Protein AF-A0A353INP1-F1 (afdb_monomer_lite)

pLDDT: mean 87.5, std 12.42, range [33.06, 98.19]

Radius of gyration: 24.91 Å; chains: 1; bounding box: 64×54×62 Å

Foldseek 3Di:
DWKQFLVPLDIHPDDDDAPEEAELPDDPVNLLCSLPPDQGEYEYEDQAQPDPSSLVSLQCNQPPVVRDHAYEYEYHHDLLCSVSCVQSHHGIYDDPDPVCSVSNVVNSVPPPDDPAAGSNGNFHDDDQQDQVLLVVLLVVLVVDPDLLVNLVSCQVRFPGEAEEEDPLPLLSLLNLLSNLVNCSCPPRRDHQAEYQPLVPDDVVSVVSQVVSCVVSVDHYHYQFFDPVLVVVLCVVQNPPSLVVDVVNVVSSCCRRPVVSVLVSLVRHQEYEYQAELQPDVVLVPPTQWGRPPVNSHIYGHSCHHPDPVRSVVSCVVSVGD

Sequence (321 aa):
MVLVDLTTGALIAEPDAAATVLEPSADHDMLESAAGGNAGPIAIMFPSFADGRGFSLARILRDRLGFTGEIRAVGSLIPDQSQFLLRSGFDTAEIADPRAAESWNASLAHIRRSYQPSARNPVPLRWNASAKAAAELDRALAATDDLVERIKLIADCIDGRIAFSTSLGLEDQVILRAIAKSGVTKAGAEVDVFTLDTGRLFPEVLETVELSELRYRTRIRLVVPDAREVEELVTRDGVYGFRQSVDNRKSCCEVRKVRPLNRALQGAQGWITGLRRDQSQARADVPMAEWDEARGLIKVSPLADWSDEQVNSYIEANSVV

Secondary structure (DSSP, 8-state):
-EEEETTT--EESSPPPPSEEE-TT--HHHHHHHHHS-SS-EEEEESSTT--HHHHHHHIIIIIS---S-EEEEES--GGGHHHHHHHT--EEEES-GGGHHHHHHHHHH----SS-BTTBSS--SSS-SHHHHHHHHHHHHT---HHHHHHHHHHHS-S-EEEE---SHHHHHHHHHHHHH-GGGTT--EEEEEE--S---HHHHHHHHHHHHHH----EEEPPPHHHHHHHHHHH-TTGGGT-HHHHHHHHIIIIIHHHHHHHTT-SEEE----GGG-GGGTT--SEEEETTTTEEEE-TTTT--HHHHHHHHHHHT--

Structure (mmCIF, N/CA/C/O backbone):
data_AF-A0A353INP1-F1
#
_entry.id   AF-A0A353INP1-F1
#
loop_
_atom_site.group_PDB
_atom_site.id
_atom_site.type_symbol
_atom_site.label_atom_id
_atom_site.label_alt_id
_atom_site.label_comp_id
_atom_site.label_asym_id
_atom_site.label_entity_id
_atom_site.label_seq_id
_atom_site.pdbx_PDB_ins_code
_atom_site.Cartn_x
_atom_site.Cartn_y
_atom_site.Cartn_z
_atom_site.occupancy
_atom_site.B_iso_or_equiv
_atom_site.auth_seq_id
_atom_site.auth_comp_id
_atom_site.auth_asym_id
_atom_site.auth_atom_id
_atom_site.pdbx_PDB_model_num
ATOM 1 N N . MET A 1 1 ? -39.515 -10.726 19.312 1.00 69.56 1 MET A N 1
ATOM 2 C CA . MET A 1 1 ? -38.068 -10.995 19.204 1.00 69.56 1 MET A CA 1
ATOM 3 C C . MET A 1 1 ? -37.555 -10.118 18.090 1.00 69.56 1 MET A C 1
ATOM 5 O O . MET A 1 1 ? -38.238 -10.001 17.081 1.00 69.56 1 MET A O 1
ATOM 9 N N . VAL A 1 2 ? -36.445 -9.435 18.321 1.00 86.44 2 VAL A N 1
ATOM 10 C CA . VAL A 1 2 ? -35.811 -8.544 17.341 1.00 86.44 2 VAL A CA 1
ATOM 11 C C . VAL A 1 2 ? -34.365 -8.983 17.192 1.00 86.44 2 VAL A C 1
ATOM 13 O O . VAL A 1 2 ? -33.821 -9.600 18.111 1.00 86.44 2 VAL A O 1
ATOM 16 N N . LEU A 1 3 ? -33.742 -8.684 16.056 1.00 90.56 3 LEU A N 1
ATOM 17 C CA . LEU A 1 3 ? -32.306 -8.906 15.925 1.00 90.56 3 LEU A CA 1
ATOM 18 C C . LEU A 1 3 ? -31.546 -7.624 16.205 1.00 90.56 3 LEU A C 1
ATOM 20 O O . LEU A 1 3 ? -32.018 -6.533 15.895 1.00 90.56 3 LEU A O 1
ATOM 24 N N . VAL A 1 4 ? -30.344 -7.781 16.736 1.00 90.25 4 VAL A N 1
ATOM 25 C CA . VAL A 1 4 ? -29.308 -6.756 16.716 1.00 90.25 4 VAL A CA 1
ATOM 26 C C . VAL A 1 4 ? -28.321 -7.123 15.617 1.00 90.25 4 VAL A C 1
ATOM 28 O O . VAL A 1 4 ? -27.787 -8.234 15.617 1.00 90.25 4 VAL A O 1
ATOM 31 N N . ASP A 1 5 ? -28.066 -6.200 14.694 1.00 87.81 5 ASP A N 1
ATOM 32 C CA . ASP A 1 5 ? -26.935 -6.295 13.773 1.00 87.81 5 ASP A CA 1
ATOM 33 C C . ASP A 1 5 ? -25.641 -6.074 14.565 1.00 87.81 5 ASP A C 1
ATOM 35 O O . ASP A 1 5 ? -25.432 -5.021 15.167 1.00 87.81 5 ASP A O 1
ATOM 39 N N . LEU A 1 6 ? -24.760 -7.072 14.585 1.00 85.69 6 LEU A N 1
ATOM 40 C CA . LEU A 1 6 ? -23.547 -7.048 15.403 1.00 85.69 6 LEU A CA 1
ATOM 41 C C . LEU A 1 6 ? -22.469 -6.098 14.857 1.00 85.69 6 LEU A C 1
ATOM 43 O O . LEU A 1 6 ? -21.511 -5.789 15.563 1.00 85.69 6 LEU A O 1
ATOM 47 N N . THR A 1 7 ? -22.601 -5.638 13.612 1.00 78.88 7 THR A N 1
ATOM 48 C CA . THR A 1 7 ? -21.697 -4.669 12.976 1.00 78.88 7 THR A CA 1
ATOM 49 C C . THR A 1 7 ? -22.095 -3.237 13.311 1.00 78.88 7 THR A C 1
ATOM 51 O O . THR A 1 7 ? -21.237 -2.406 13.600 1.00 78.88 7 THR A O 1
ATOM 54 N N . THR A 1 8 ? -23.392 -2.940 13.227 1.00 76.50 8 THR A N 1
ATOM 55 C CA . THR A 1 8 ? -23.927 -1.574 13.318 1.00 76.50 8 THR A CA 1
ATOM 56 C C . THR A 1 8 ? -24.583 -1.271 14.661 1.00 76.50 8 THR A C 1
ATOM 58 O O . THR A 1 8 ? -24.737 -0.102 15.010 1.00 76.50 8 THR A O 1
ATOM 61 N N . GLY A 1 9 ? -24.974 -2.299 15.418 1.00 79.50 9 GLY A N 1
ATOM 62 C CA . GLY A 1 9 ? -25.786 -2.162 16.626 1.00 79.50 9 GLY A CA 1
ATOM 63 C C . GLY A 1 9 ? -27.255 -1.811 16.352 1.00 79.50 9 GLY A C 1
ATOM 64 O O . GLY A 1 9 ? -28.010 -1.478 17.269 1.00 79.50 9 GLY A O 1
ATOM 65 N N . ALA A 1 10 ? -27.680 -1.827 15.086 1.00 83.00 10 ALA A N 1
ATOM 66 C CA . ALA A 1 10 ? -29.046 -1.490 14.713 1.00 83.00 10 ALA A CA 1
ATOM 67 C C . ALA A 1 10 ? -30.015 -2.633 15.042 1.00 83.00 10 ALA A C 1
ATOM 69 O O . ALA A 1 10 ? -29.677 -3.812 14.932 1.00 83.00 10 ALA A O 1
ATOM 70 N N . LEU A 1 11 ? -31.244 -2.268 15.407 1.00 88.62 11 LEU A N 1
ATOM 71 C CA . LEU A 1 11 ? -32.336 -3.220 15.558 1.00 88.62 11 LEU A CA 1
ATOM 72 C C . LEU A 1 11 ? -32.959 -3.552 14.202 1.00 88.62 11 LEU A C 1
ATOM 74 O O . LEU A 1 11 ? -33.315 -2.654 13.440 1.00 88.62 11 LEU A O 1
ATOM 78 N N . ILE A 1 12 ? -33.169 -4.840 13.953 1.00 86.12 12 ILE A N 1
ATOM 79 C CA . ILE A 1 12 ? -33.917 -5.357 12.808 1.00 86.12 12 ILE A CA 1
ATOM 80 C C . ILE A 1 12 ? -35.267 -5.844 13.336 1.00 86.12 12 ILE A C 1
ATOM 82 O O . ILE A 1 12 ? -35.345 -6.836 14.068 1.00 86.12 12 ILE A O 1
ATOM 86 N N . ALA A 1 13 ? -36.323 -5.095 13.011 1.00 71.88 13 ALA A N 1
ATOM 87 C CA . ALA A 1 13 ? -37.668 -5.317 13.541 1.00 71.88 13 ALA A CA 1
ATOM 88 C C . ALA A 1 13 ? -38.408 -6.487 12.866 1.00 71.88 13 ALA A C 1
ATOM 90 O O . ALA A 1 13 ? -39.200 -7.156 13.525 1.00 71.88 13 ALA A O 1
ATOM 91 N N . GLU A 1 14 ? -38.121 -6.754 11.587 1.00 75.75 14 GLU A N 1
ATOM 92 C CA . GLU A 1 14 ? -38.752 -7.812 10.782 1.00 75.75 14 GLU A CA 1
ATOM 93 C C . GLU A 1 14 ? -37.677 -8.658 10.081 1.00 75.75 14 GLU A C 1
ATOM 95 O O . GLU A 1 14 ? -37.370 -8.432 8.912 1.00 75.75 14 GLU A O 1
ATOM 100 N N . PRO A 1 15 ? -37.020 -9.580 10.803 1.00 78.25 15 PRO A N 1
ATOM 101 C CA . PRO A 1 15 ? -35.969 -10.402 10.221 1.00 78.25 15 PRO A CA 1
ATOM 102 C C . PRO A 1 15 ? -36.522 -11.557 9.380 1.00 78.25 15 PRO A C 1
ATOM 104 O O . PRO A 1 15 ? -37.511 -12.190 9.756 1.00 78.25 15 PRO A O 1
ATOM 107 N N . ASP A 1 16 ? -35.810 -11.907 8.307 1.00 80.06 16 ASP A N 1
ATOM 108 C CA . ASP A 1 16 ? -36.082 -13.126 7.542 1.00 80.06 16 ASP A CA 1
ATOM 109 C C . ASP A 1 16 ? -35.983 -14.369 8.436 1.00 80.06 16 ASP A C 1
ATOM 111 O O . ASP A 1 16 ? -35.158 -14.437 9.358 1.00 80.06 16 ASP A O 1
ATOM 115 N N . ALA A 1 17 ? -36.806 -15.380 8.158 1.00 82.75 17 ALA A N 1
ATOM 116 C CA . ALA A 1 17 ? -36.716 -16.664 8.841 1.00 82.75 17 ALA A CA 1
ATOM 117 C C . ALA A 1 17 ? -35.373 -17.344 8.530 1.00 82.75 17 ALA A C 1
ATOM 119 O O . ALA A 1 17 ? -34.890 -17.304 7.398 1.00 82.75 17 ALA A O 1
ATOM 120 N N . ALA A 1 18 ? -34.776 -17.992 9.534 1.00 82.69 18 ALA A N 1
ATOM 121 C CA . ALA A 1 18 ? -33.573 -18.782 9.310 1.00 82.69 18 ALA A CA 1
ATOM 122 C C . ALA A 1 18 ? -33.897 -19.970 8.394 1.00 82.69 18 ALA A C 1
ATOM 124 O O . ALA A 1 18 ? -34.850 -20.709 8.644 1.00 82.69 18 ALA A O 1
ATOM 125 N N . ALA A 1 19 ? -33.097 -20.150 7.344 1.00 83.62 19 ALA A N 1
ATOM 126 C CA . ALA A 1 19 ? -33.237 -21.275 6.426 1.00 83.62 19 ALA A CA 1
ATOM 127 C C . ALA A 1 19 ? -32.793 -22.591 7.076 1.00 83.62 19 ALA A C 1
ATOM 129 O O . ALA A 1 19 ? -33.375 -23.640 6.807 1.00 83.62 19 ALA A O 1
ATOM 130 N N . THR A 1 20 ? -31.804 -22.516 7.970 1.00 89.44 20 THR A N 1
ATOM 131 C CA . THR A 1 20 ? -31.256 -23.667 8.692 1.00 89.44 20 THR A CA 1
ATOM 132 C C . THR A 1 20 ? -31.020 -23.295 10.150 1.00 89.44 20 THR A C 1
ATOM 134 O O . THR A 1 20 ? -30.541 -22.198 10.435 1.00 89.44 20 THR A O 1
ATOM 137 N N . VAL A 1 21 ? -31.319 -24.212 11.072 1.00 92.94 21 VAL A N 1
ATOM 138 C CA . VAL A 1 21 ? -30.997 -24.079 12.501 1.00 92.94 21 VAL A CA 1
ATOM 139 C C . VAL A 1 21 ? -30.006 -25.175 12.882 1.00 92.94 21 VAL A C 1
ATOM 141 O O . VAL A 1 21 ? -30.270 -26.354 12.659 1.00 92.94 21 VAL A O 1
ATOM 144 N N . LEU A 1 22 ? -28.864 -24.784 13.442 1.00 93.94 22 LEU A N 1
ATOM 145 C CA . LEU A 1 22 ? -27.805 -25.674 13.897 1.00 93.94 22 LEU A CA 1
ATOM 146 C C . LEU A 1 22 ? -27.783 -25.743 15.422 1.00 93.94 22 LEU A C 1
ATOM 148 O O . LEU A 1 22 ? -27.641 -24.729 16.110 1.00 93.94 22 LEU A O 1
ATOM 152 N N . GLU A 1 23 ? -27.868 -26.965 15.936 1.00 93.94 23 GLU A N 1
ATOM 153 C CA . GLU A 1 23 ? -27.682 -27.256 17.354 1.00 93.94 23 GLU A CA 1
ATOM 154 C C . GLU A 1 23 ? -26.188 -27.259 17.730 1.00 93.94 23 GLU A C 1
ATOM 156 O O . GLU A 1 23 ? -25.338 -27.556 16.887 1.00 93.94 23 GLU A O 1
ATOM 161 N N . PRO A 1 24 ? -25.820 -27.017 19.002 1.00 89.94 24 PRO A N 1
ATOM 162 C CA . PRO A 1 24 ? -24.422 -27.022 19.454 1.00 89.94 24 PRO A CA 1
ATOM 163 C C . PRO A 1 24 ? -23.668 -28.335 19.220 1.00 89.94 24 PRO A C 1
ATOM 165 O O . PRO A 1 24 ? -22.441 -28.366 19.299 1.00 89.94 24 PRO A O 1
ATOM 168 N N . SER A 1 25 ? -24.398 -29.434 19.024 1.00 91.31 25 SER A N 1
ATOM 169 C CA . SER A 1 25 ? -23.861 -30.762 18.731 1.00 91.31 25 SER A CA 1
ATOM 170 C C . SER A 1 25 ? -23.795 -31.079 17.235 1.00 91.31 25 SER A C 1
ATOM 172 O O . SER A 1 25 ? -23.540 -32.232 16.902 1.00 91.31 25 SER A O 1
ATOM 174 N N . ALA A 1 26 ? -24.058 -30.107 16.353 1.00 92.00 26 ALA A N 1
ATOM 175 C CA . ALA A 1 26 ? -23.961 -30.296 14.910 1.00 92.00 26 ALA A CA 1
ATOM 176 C C . ALA A 1 26 ? -22.558 -30.782 14.519 1.00 92.00 26 ALA A C 1
ATOM 178 O O . ALA A 1 26 ? -21.544 -30.236 14.967 1.00 92.00 26 ALA A O 1
ATOM 179 N N . ASP A 1 27 ? -22.516 -31.826 13.696 1.00 91.31 27 ASP A N 1
ATOM 180 C CA . ASP A 1 27 ? -21.281 -32.403 13.184 1.00 91.31 27 ASP A CA 1
ATOM 181 C C . ASP A 1 27 ? -20.837 -31.729 11.875 1.00 91.31 27 ASP A C 1
ATOM 183 O O . ASP A 1 27 ? -21.399 -30.727 11.425 1.00 91.31 27 ASP A O 1
ATOM 187 N N . HIS A 1 28 ? -19.762 -32.251 11.288 1.00 88.56 28 HIS A N 1
ATOM 188 C CA . HIS A 1 28 ? -19.176 -31.682 10.082 1.00 88.56 28 HIS A CA 1
ATOM 189 C C . HIS A 1 28 ? -20.114 -31.761 8.872 1.00 88.56 28 HIS A C 1
ATOM 191 O O . HIS A 1 28 ? -20.246 -30.769 8.157 1.00 88.56 28 HIS A O 1
ATOM 197 N N . ASP A 1 29 ? -20.801 -32.887 8.691 1.00 89.88 29 ASP A N 1
ATOM 198 C CA . ASP A 1 29 ? -21.688 -33.126 7.551 1.00 89.88 29 ASP A CA 1
ATOM 199 C C . ASP A 1 29 ? -22.901 -32.187 7.608 1.00 89.88 29 ASP A C 1
ATOM 201 O O . ASP A 1 29 ? -23.307 -31.605 6.598 1.00 89.88 29 ASP A O 1
ATOM 205 N N . MET A 1 30 ? -23.443 -31.959 8.811 1.00 90.12 30 MET A N 1
ATOM 206 C CA . MET A 1 30 ? -24.498 -30.969 9.033 1.00 90.12 30 MET A CA 1
ATOM 207 C C . MET A 1 30 ? -24.044 -29.548 8.676 1.00 90.12 30 MET A C 1
ATOM 209 O O . MET A 1 30 ? -24.816 -28.790 8.085 1.00 90.12 30 MET A O 1
ATOM 213 N N . LEU A 1 31 ? -22.800 -29.178 9.002 1.00 89.62 31 LEU A N 1
ATOM 214 C CA . LEU A 1 31 ? -22.240 -27.864 8.666 1.00 89.62 31 LEU A CA 1
ATOM 215 C C . LEU A 1 31 ? -22.037 -27.693 7.155 1.00 89.62 31 LEU A C 1
ATOM 217 O O . LEU A 1 31 ? -22.374 -26.637 6.619 1.00 89.62 31 LEU A O 1
ATOM 221 N N . GLU A 1 32 ? -21.519 -28.710 6.463 1.00 89.50 32 GLU A N 1
ATOM 222 C CA . GLU A 1 32 ? -21.356 -28.686 5.004 1.00 89.50 32 GLU A CA 1
ATOM 223 C C . GLU A 1 32 ? -22.704 -28.592 4.288 1.00 89.50 32 GLU A C 1
ATOM 225 O O . GLU A 1 32 ? -22.881 -27.754 3.399 1.00 89.50 32 GLU A O 1
ATOM 230 N N . SER A 1 33 ? -23.686 -29.385 4.726 1.00 89.50 33 SER A N 1
ATOM 231 C CA . SER A 1 33 ? -25.043 -29.331 4.184 1.00 89.50 33 SER A CA 1
ATOM 232 C C . SER A 1 33 ? -25.691 -27.965 4.411 1.00 89.50 33 SER A C 1
ATOM 234 O O . SER A 1 33 ? -26.367 -27.456 3.517 1.00 89.50 33 SER A O 1
ATOM 236 N N . ALA A 1 34 ? -25.494 -27.361 5.587 1.00 86.88 34 ALA A N 1
ATOM 237 C CA . ALA A 1 34 ? -26.014 -26.032 5.887 1.00 86.88 34 ALA A CA 1
ATOM 238 C C . ALA A 1 34 ? -25.356 -24.953 5.014 1.00 86.88 34 ALA A C 1
ATOM 240 O O . ALA A 1 34 ? -26.050 -24.078 4.502 1.00 86.88 34 ALA A O 1
ATOM 241 N N . ALA A 1 35 ? -24.039 -25.035 4.797 1.00 85.75 35 ALA A N 1
ATOM 242 C CA . ALA A 1 35 ? -23.298 -24.085 3.969 1.00 85.75 35 ALA A CA 1
ATOM 243 C C . ALA A 1 35 ? -23.614 -24.211 2.464 1.00 85.75 35 ALA A C 1
ATOM 245 O O . ALA A 1 35 ? -23.595 -23.207 1.753 1.00 85.75 35 ALA A O 1
ATOM 246 N N . GLY A 1 36 ? -23.915 -25.421 1.974 1.00 79.31 36 GLY A N 1
ATOM 247 C CA . GLY A 1 36 ? -24.226 -25.692 0.563 1.00 79.31 36 GLY A CA 1
ATOM 248 C C . GLY A 1 36 ? -25.694 -25.488 0.152 1.00 79.31 36 GLY A C 1
ATOM 249 O O . GLY A 1 36 ? -26.006 -25.549 -1.035 1.00 79.31 36 GLY A O 1
ATOM 250 N N . GLY A 1 37 ? -26.602 -25.259 1.107 1.00 63.62 37 GLY A N 1
ATOM 251 C CA . GLY A 1 37 ? -28.054 -25.441 0.952 1.00 63.62 37 GLY A CA 1
ATOM 252 C C . GLY A 1 37 ? -28.924 -24.255 0.492 1.00 63.62 37 GLY A C 1
ATOM 253 O O . GLY A 1 37 ? -30.130 -24.350 0.678 1.00 63.62 37 GLY A O 1
ATOM 254 N N . ASN A 1 38 ? -28.386 -23.201 -0.143 1.00 58.88 38 ASN A N 1
ATOM 255 C CA . ASN A 1 38 ? -29.026 -21.906 -0.517 1.00 58.88 38 ASN A CA 1
ATOM 256 C C . ASN A 1 38 ? -28.920 -20.746 0.498 1.00 58.88 38 ASN A C 1
ATOM 258 O O . ASN A 1 38 ? -28.783 -20.922 1.702 1.00 58.88 38 ASN A O 1
ATOM 262 N N . ALA A 1 39 ? -29.013 -19.535 -0.071 1.00 62.56 39 ALA A N 1
ATOM 263 C CA . ALA A 1 39 ? -28.636 -18.202 0.419 1.00 62.56 39 ALA A CA 1
ATOM 264 C C . ALA A 1 39 ? -29.422 -17.610 1.615 1.00 62.56 39 ALA A C 1
ATOM 266 O O . ALA A 1 39 ? -29.504 -16.388 1.734 1.00 62.56 39 ALA A O 1
ATOM 267 N N . GLY A 1 40 ? -30.027 -18.435 2.472 1.00 78.94 40 GLY A N 1
ATOM 268 C CA . GLY A 1 40 ? -30.767 -17.959 3.647 1.00 78.94 40 GLY A CA 1
ATOM 269 C C . GLY A 1 40 ? -29.920 -17.903 4.929 1.00 78.94 40 GLY A C 1
ATOM 270 O O . GLY A 1 40 ? -28.829 -18.476 4.969 1.00 78.94 40 GLY A O 1
ATOM 271 N N . PRO A 1 41 ? -30.407 -17.246 5.999 1.00 89.62 41 PRO A N 1
ATOM 272 C CA . PRO A 1 41 ? -29.679 -17.158 7.262 1.00 89.62 41 PRO A CA 1
ATOM 273 C C . PRO A 1 41 ? -29.529 -18.523 7.944 1.00 89.62 41 PRO A C 1
ATOM 275 O O . PRO A 1 41 ? -30.501 -19.275 8.053 1.00 89.62 41 PRO A O 1
ATOM 278 N N . ILE A 1 42 ? -28.338 -18.824 8.461 1.00 94.31 42 ILE A N 1
ATOM 279 C CA . ILE A 1 42 ? -28.083 -19.982 9.326 1.00 94.31 42 ILE A CA 1
ATOM 280 C C . ILE A 1 42 ? -28.172 -19.520 10.780 1.00 94.31 42 ILE A C 1
ATOM 282 O O . ILE A 1 42 ? -27.341 -18.737 11.236 1.00 94.31 42 ILE A O 1
ATOM 286 N N . ALA A 1 43 ? -29.148 -20.017 11.531 1.00 95.06 43 ALA A N 1
ATOM 287 C CA . ALA A 1 43 ? -29.223 -19.797 12.969 1.00 95.06 43 ALA A CA 1
ATOM 288 C C . ALA A 1 43 ? -28.391 -20.844 13.720 1.00 95.06 43 ALA A C 1
ATOM 290 O O . ALA A 1 43 ? -28.508 -22.035 13.451 1.00 95.06 43 ALA A O 1
ATOM 291 N N . ILE A 1 44 ? -27.578 -20.420 14.685 1.00 96.56 44 ILE A N 1
ATOM 292 C CA . ILE A 1 44 ? -26.844 -21.311 15.592 1.00 96.56 44 ILE A CA 1
ATOM 293 C C . ILE A 1 44 ? -27.386 -21.113 17.002 1.00 96.56 44 ILE A C 1
ATOM 295 O O . ILE A 1 44 ? -27.389 -19.995 17.527 1.00 96.56 44 ILE A O 1
ATOM 299 N N . MET A 1 45 ? -27.845 -22.209 17.598 1.00 95.75 45 MET A N 1
ATOM 300 C CA . MET A 1 45 ? -28.487 -22.218 18.905 1.00 95.75 45 MET A CA 1
ATOM 301 C C . MET A 1 45 ? -27.466 -22.152 20.045 1.00 95.75 45 MET A C 1
ATOM 303 O O . MET A 1 45 ? -26.480 -22.888 20.062 1.00 95.75 45 MET A O 1
ATOM 307 N N . PHE A 1 46 ? -27.746 -21.310 21.039 1.00 95.44 46 PHE A N 1
ATOM 308 C CA . PHE A 1 46 ? -27.053 -21.234 22.323 1.00 95.44 46 PHE A CA 1
ATOM 309 C C . PHE A 1 46 ? -28.024 -21.639 23.443 1.00 95.44 46 PHE A C 1
ATOM 311 O O . PHE A 1 46 ? -28.821 -20.813 23.891 1.00 95.44 46 PHE A O 1
ATOM 318 N N . PRO A 1 47 ? -27.982 -22.890 23.943 1.00 92.12 47 PRO A N 1
ATOM 319 C CA . PRO A 1 47 ? -28.897 -23.340 24.997 1.00 92.12 47 PRO A CA 1
ATOM 320 C C . PRO A 1 47 ? -28.729 -22.557 26.304 1.00 92.12 47 PRO A C 1
ATOM 322 O O . PRO A 1 47 ? -29.691 -22.313 27.031 1.00 92.12 47 PRO A O 1
ATOM 325 N N . SER A 1 48 ? -27.494 -22.150 26.601 1.00 92.12 48 SER A N 1
ATOM 326 C CA . SER A 1 48 ? -27.101 -21.401 27.794 1.00 92.12 48 SER A CA 1
ATOM 327 C C . SER A 1 48 ? -25.983 -20.424 27.446 1.00 92.12 48 SER A C 1
ATOM 329 O O . SER A 1 48 ? -25.152 -20.722 26.588 1.00 92.12 48 SER A O 1
ATOM 331 N N . PHE A 1 49 ? -25.898 -19.304 28.168 1.00 86.25 49 PHE A N 1
ATOM 332 C CA . PHE A 1 49 ? -24.822 -18.322 28.003 1.00 86.25 49 PHE A CA 1
ATOM 333 C C . PHE A 1 49 ? -23.425 -18.913 28.282 1.00 86.25 49 PHE A C 1
ATOM 335 O O . PHE A 1 49 ? -22.420 -18.369 27.837 1.00 86.25 49 PHE A O 1
ATOM 342 N N . ALA A 1 50 ? -23.344 -20.028 29.016 1.00 88.44 50 ALA A N 1
ATOM 343 C CA . ALA A 1 50 ? -22.087 -20.717 29.304 1.00 88.44 50 ALA A CA 1
ATOM 344 C C . ALA A 1 50 ? -21.637 -21.677 28.182 1.00 88.44 50 ALA A C 1
ATOM 346 O O . ALA A 1 50 ? -20.541 -22.233 28.259 1.00 88.44 50 ALA A O 1
ATOM 347 N N . ASP A 1 51 ? -22.463 -21.905 27.155 1.00 89.31 51 ASP A N 1
ATOM 348 C CA . ASP A 1 51 ? -22.137 -22.813 26.056 1.00 89.31 51 ASP A CA 1
ATOM 349 C C . ASP A 1 51 ? -21.346 -22.096 24.956 1.00 89.31 51 ASP A C 1
ATOM 351 O O . ASP A 1 51 ? -21.851 -21.212 24.267 1.00 89.31 51 ASP A O 1
ATOM 355 N N . GLY A 1 52 ? -20.085 -22.489 24.781 1.00 88.44 52 GLY A N 1
ATOM 356 C CA . GLY A 1 52 ? -19.194 -21.898 23.785 1.00 88.44 52 GLY A CA 1
ATOM 357 C C . GLY A 1 52 ? -19.208 -22.574 22.410 1.00 88.44 52 GLY A C 1
ATOM 358 O O . GLY A 1 52 ? -18.553 -22.080 21.492 1.00 88.44 52 GLY A O 1
ATOM 359 N N . ARG A 1 53 ? -19.904 -23.704 22.230 1.00 93.88 53 ARG A N 1
ATOM 360 C CA . ARG A 1 53 ? -19.778 -24.519 21.003 1.00 93.88 53 ARG A CA 1
ATOM 361 C C . ARG A 1 53 ? -20.254 -23.789 19.751 1.00 93.88 53 ARG A C 1
ATOM 363 O O . ARG A 1 53 ? -19.632 -23.924 18.699 1.00 93.88 53 ARG A O 1
ATOM 370 N N . GLY A 1 54 ? -21.281 -22.947 19.878 1.00 94.75 54 GLY A N 1
ATOM 371 C CA . GLY A 1 54 ? -21.796 -22.144 18.768 1.00 94.75 54 GLY A CA 1
ATOM 372 C C . GLY A 1 54 ? -20.736 -21.238 18.126 1.00 94.75 54 GLY A C 1
ATOM 373 O O . GLY A 1 54 ? -20.718 -21.082 16.906 1.00 94.75 54 GLY A O 1
ATOM 374 N N . PHE A 1 55 ? -19.780 -20.721 18.909 1.00 93.56 55 PHE A N 1
ATOM 375 C CA . PHE A 1 55 ? -18.657 -19.939 18.377 1.00 93.56 55 PHE A CA 1
ATOM 376 C C . PHE A 1 55 ? -17.758 -20.774 17.459 1.00 93.56 55 PHE A C 1
ATOM 378 O O . PHE A 1 55 ? -17.341 -20.301 16.402 1.00 93.56 55 PHE A O 1
ATOM 385 N N . SER A 1 56 ? -17.473 -22.024 17.832 1.00 92.94 56 SER A N 1
ATOM 386 C CA . SER A 1 56 ? -16.670 -22.937 17.014 1.00 92.94 56 SER A CA 1
ATOM 387 C C . SER A 1 56 ? -17.367 -23.291 15.701 1.00 92.94 56 SER A C 1
ATOM 389 O O . SER A 1 56 ? -16.711 -23.292 14.660 1.00 92.94 56 SER A O 1
ATOM 391 N N . LEU A 1 57 ? -18.683 -23.529 15.730 1.00 94.75 57 LEU A N 1
ATOM 392 C CA . LEU A 1 57 ? -19.476 -23.808 14.527 1.00 94.75 57 LEU A CA 1
ATOM 393 C C . LEU A 1 57 ? -19.435 -22.627 13.545 1.00 94.75 57 LEU A C 1
ATOM 395 O O . LEU A 1 57 ? -19.139 -22.820 12.366 1.00 94.75 57 LEU A O 1
ATOM 399 N N . ALA A 1 58 ? -19.626 -21.398 14.039 1.00 93.50 58 ALA A N 1
ATOM 400 C CA . ALA A 1 58 ? -19.531 -20.190 13.217 1.00 93.50 58 ALA A CA 1
ATOM 401 C C . ALA A 1 58 ? -18.145 -20.026 12.574 1.00 93.50 58 ALA A C 1
ATOM 403 O O . ALA A 1 58 ? -18.045 -19.717 11.385 1.00 93.50 58 ALA A O 1
ATOM 404 N N . ARG A 1 59 ? -17.068 -20.309 13.321 1.00 89.06 59 ARG A N 1
ATOM 405 C CA . ARG A 1 59 ? -15.707 -20.274 12.768 1.00 89.06 59 ARG A CA 1
ATOM 406 C C . ARG A 1 59 ? -15.490 -21.321 11.688 1.00 89.06 59 ARG A C 1
ATOM 408 O O . ARG A 1 59 ? -14.853 -21.015 10.691 1.00 89.06 59 ARG A O 1
ATOM 415 N N . ILE A 1 60 ? -16.010 -22.535 11.849 1.00 90.12 60 ILE A N 1
ATOM 416 C CA . ILE A 1 60 ? -15.892 -23.571 10.813 1.00 90.12 60 ILE A CA 1
ATOM 417 C C . ILE A 1 60 ? -16.635 -23.139 9.544 1.00 90.12 60 ILE A C 1
ATOM 419 O O . ILE A 1 60 ? -16.057 -23.215 8.459 1.00 90.12 60 ILE A O 1
ATOM 423 N N . LEU A 1 61 ? -17.862 -22.620 9.683 1.00 90.62 61 LEU A N 1
ATOM 424 C CA . LEU A 1 61 ? -18.649 -22.106 8.558 1.00 90.62 61 LEU A CA 1
ATOM 425 C C . LEU A 1 61 ? -17.903 -21.004 7.796 1.00 90.62 61 LEU A C 1
ATOM 427 O O . LEU A 1 61 ? -17.810 -21.072 6.574 1.00 90.62 61 LEU A O 1
ATOM 431 N N . ARG A 1 62 ? -17.332 -20.019 8.499 1.00 87.94 62 ARG A N 1
ATOM 432 C CA . ARG A 1 62 ? -16.601 -18.909 7.868 1.00 87.94 62 ARG A CA 1
ATOM 433 C C . ARG A 1 62 ? -15.227 -19.313 7.339 1.00 87.94 62 ARG A C 1
ATOM 435 O O . ARG A 1 62 ? -14.928 -19.078 6.174 1.00 87.94 62 ARG A O 1
ATOM 442 N N . ASP A 1 63 ? -14.393 -19.901 8.191 1.00 83.38 63 ASP A N 1
ATOM 443 C CA . ASP A 1 63 ? -12.961 -20.062 7.924 1.00 83.38 63 ASP A CA 1
ATOM 444 C C . ASP A 1 63 ? -12.658 -21.291 7.062 1.00 83.38 63 ASP A C 1
ATOM 446 O O . ASP A 1 63 ? -11.713 -21.270 6.278 1.00 83.38 63 ASP A O 1
ATOM 450 N N . ARG A 1 64 ? -13.414 -22.384 7.236 1.00 84.56 64 ARG A N 1
ATOM 451 C CA . ARG A 1 64 ? -13.153 -23.652 6.534 1.00 84.56 64 ARG A CA 1
ATOM 452 C C . ARG A 1 64 ? -14.086 -23.867 5.355 1.00 84.56 64 ARG A C 1
ATOM 454 O O . ARG A 1 64 ? -13.627 -24.294 4.304 1.00 84.56 64 ARG A O 1
ATOM 461 N N . LEU A 1 65 ? -15.374 -23.586 5.544 1.00 85.62 65 LEU A N 1
ATOM 462 C CA . LEU A 1 65 ? -16.404 -23.835 4.534 1.00 85.62 65 LEU A CA 1
ATOM 463 C C . LEU A 1 65 ? -16.691 -22.611 3.653 1.00 85.62 65 LEU A C 1
ATOM 465 O O . LEU A 1 65 ? -17.402 -22.731 2.660 1.00 85.62 65 LEU A O 1
ATOM 469 N N . GLY A 1 66 ? -16.134 -21.441 3.985 1.00 84.06 66 GLY A N 1
ATOM 470 C CA . GLY A 1 66 ? -16.253 -20.232 3.169 1.00 84.06 66 GLY A CA 1
ATOM 471 C C . GLY A 1 66 ? -17.681 -19.693 3.052 1.00 84.06 66 GLY A C 1
ATOM 472 O O . GLY A 1 66 ? -17.987 -18.993 2.089 1.00 84.06 66 GLY A O 1
ATOM 473 N N . PHE A 1 67 ? -18.566 -20.013 4.001 1.00 87.56 67 PHE A N 1
ATOM 474 C CA . PHE A 1 67 ? -19.944 -19.537 3.989 1.00 87.56 67 PHE A CA 1
ATOM 475 C C . PHE A 1 67 ? -19.982 -18.011 4.123 1.00 87.56 67 PHE A C 1
ATOM 477 O O . PHE A 1 67 ? -19.425 -17.443 5.066 1.00 87.56 67 PHE A O 1
ATOM 484 N N . THR A 1 68 ? -20.655 -17.337 3.191 1.00 85.44 68 THR A N 1
ATOM 485 C CA . THR A 1 68 ? -20.736 -15.867 3.123 1.00 85.44 68 THR A CA 1
ATOM 486 C C . THR A 1 68 ? -22.090 -15.300 3.549 1.00 85.44 68 THR A C 1
ATOM 488 O O . THR A 1 68 ? -22.162 -14.103 3.808 1.00 85.44 68 THR A O 1
ATOM 491 N N . GLY A 1 69 ? -23.129 -16.132 3.691 1.00 87.88 69 GLY A N 1
ATOM 492 C CA . GLY A 1 69 ? -24.467 -15.707 4.122 1.00 87.88 69 GLY A CA 1
ATOM 493 C C . GLY A 1 69 ? -24.543 -15.258 5.587 1.00 87.88 69 GLY A C 1
ATOM 494 O O . GLY A 1 69 ? -23.540 -15.265 6.305 1.00 87.88 69 GLY A O 1
ATOM 495 N N . GLU A 1 70 ? -25.739 -14.861 6.030 1.00 91.44 70 GLU A N 1
ATOM 496 C CA . GLU A 1 70 ? -25.995 -14.458 7.420 1.00 91.44 70 GLU A CA 1
ATOM 497 C C . GLU A 1 70 ? -25.871 -15.667 8.363 1.00 91.44 70 GLU A C 1
ATOM 499 O O . GLU A 1 70 ? -26.488 -16.708 8.145 1.00 91.44 70 GLU A O 1
ATOM 504 N N . ILE A 1 71 ? -25.097 -15.521 9.435 1.00 94.44 71 ILE A N 1
ATOM 505 C CA . ILE A 1 71 ? -25.061 -16.412 10.589 1.00 94.44 71 ILE A CA 1
ATOM 506 C C . ILE A 1 71 ? -25.684 -15.666 11.769 1.00 94.44 71 ILE A C 1
ATOM 508 O O . ILE A 1 71 ? -25.160 -14.650 12.238 1.00 94.44 71 ILE A O 1
ATOM 512 N N . ARG A 1 72 ? -26.791 -16.200 12.274 1.00 94.94 72 ARG A N 1
ATOM 513 C CA . ARG A 1 72 ? -27.586 -15.629 13.358 1.00 94.94 72 ARG A CA 1
ATOM 514 C C . ARG A 1 72 ? -27.359 -16.390 14.654 1.00 94.94 72 ARG A C 1
ATOM 516 O O . ARG A 1 72 ? -27.484 -17.610 14.695 1.00 94.94 72 ARG A O 1
ATOM 523 N N . ALA A 1 73 ? -27.054 -15.684 15.732 1.00 96.06 73 ALA A N 1
ATOM 524 C CA . ALA A 1 73 ? -27.007 -16.274 17.063 1.00 96.06 73 ALA A CA 1
ATOM 525 C C . ALA A 1 73 ? -28.416 -16.274 17.663 1.00 96.06 73 ALA A C 1
ATOM 527 O O . ALA A 1 73 ? -29.048 -15.219 17.719 1.00 96.06 73 ALA A O 1
ATOM 528 N N . VAL A 1 74 ? -28.904 -17.428 18.121 1.00 94.69 74 VAL A N 1
ATOM 529 C CA . VAL A 1 74 ? -30.233 -17.553 18.748 1.00 94.69 74 VAL A CA 1
ATOM 530 C C . VAL A 1 74 ? -30.144 -18.263 20.098 1.00 94.69 74 VAL A C 1
ATOM 532 O O . VAL A 1 74 ? -29.230 -19.054 20.325 1.00 94.69 74 VAL A O 1
ATOM 535 N N . GLY A 1 75 ? -31.091 -17.991 20.997 1.00 92.12 75 GLY A N 1
ATOM 536 C CA . GLY A 1 75 ? -31.180 -18.633 22.312 1.00 92.12 75 GLY A CA 1
ATOM 537 C C . GLY A 1 75 ? -30.734 -17.748 23.480 1.00 92.12 75 GLY A C 1
ATOM 538 O O . GLY A 1 75 ? -30.988 -16.545 23.512 1.00 92.12 75 GLY A O 1
ATOM 539 N N . SER A 1 76 ? -30.103 -18.362 24.480 1.00 91.81 76 SER A N 1
ATOM 540 C CA . SER A 1 76 ? -29.757 -17.754 25.772 1.00 91.81 76 SER A CA 1
ATOM 541 C C . SER A 1 76 ? -28.492 -16.889 25.687 1.00 91.81 76 SER A C 1
ATOM 543 O O . SER A 1 76 ? -27.449 -17.245 26.237 1.00 91.81 76 SER A O 1
ATOM 545 N N . LEU A 1 77 ? -28.581 -15.758 24.987 1.00 92.81 77 LEU A N 1
ATOM 546 C CA . LEU A 1 77 ? -27.474 -14.825 24.761 1.00 92.81 77 LEU A CA 1
ATOM 547 C C . LEU A 1 77 ? -27.470 -13.662 25.758 1.00 92.81 77 LEU A C 1
ATOM 549 O O . LEU A 1 77 ? -28.522 -13.187 26.190 1.00 92.81 77 LEU A O 1
ATOM 553 N N . ILE A 1 78 ? -26.276 -13.149 26.063 1.00 91.88 78 ILE A N 1
ATOM 554 C CA . ILE A 1 78 ? -26.088 -11.944 26.886 1.00 91.88 78 ILE A CA 1
ATOM 555 C C . ILE A 1 78 ? -25.267 -10.873 26.145 1.00 91.88 78 ILE A C 1
ATOM 557 O O . ILE A 1 78 ? -24.423 -11.227 25.318 1.00 91.88 78 ILE A O 1
ATOM 561 N N . PRO A 1 79 ? -25.449 -9.572 26.457 1.00 89.81 79 PRO A N 1
ATOM 562 C CA . PRO A 1 79 ? -24.729 -8.475 25.801 1.00 89.81 79 PRO A CA 1
ATOM 563 C C . PRO A 1 79 ? -23.204 -8.646 25.774 1.00 89.81 79 PRO A C 1
ATOM 565 O O . PRO A 1 79 ? -22.567 -8.349 24.765 1.00 89.81 79 PRO A O 1
ATOM 568 N N . ASP A 1 80 ? -22.613 -9.180 26.844 1.00 88.88 80 ASP A N 1
ATOM 569 C CA . ASP A 1 80 ? -21.166 -9.411 26.982 1.00 88.88 80 ASP A CA 1
ATOM 570 C C . ASP A 1 80 ? -20.598 -10.384 25.936 1.00 88.88 80 ASP A C 1
ATOM 572 O O . ASP A 1 80 ? -19.397 -10.386 25.662 1.00 88.88 80 ASP A O 1
ATOM 576 N N . GLN A 1 81 ? -21.453 -11.194 25.306 1.00 90.06 81 GLN A N 1
ATOM 577 C CA . GLN A 1 81 ? -21.060 -12.115 24.242 1.00 90.06 81 GLN A CA 1
ATOM 578 C C . GLN A 1 81 ? -21.002 -11.457 22.860 1.00 90.06 81 GLN A C 1
ATOM 580 O O . GLN A 1 81 ? -20.432 -12.042 21.939 1.00 90.06 81 GLN A O 1
ATOM 585 N N . SER A 1 82 ? -21.542 -10.246 22.703 1.00 89.06 82 SER A N 1
ATOM 586 C CA . SER A 1 82 ? -21.689 -9.548 21.417 1.00 89.06 82 SER A CA 1
ATOM 587 C C . SER A 1 82 ? -20.386 -9.467 20.612 1.00 89.06 82 SER A C 1
ATOM 589 O O . SER A 1 82 ? -20.354 -9.835 19.437 1.00 89.06 82 SER A O 1
ATOM 591 N N . GLN A 1 83 ? -19.281 -9.091 21.260 1.00 84.31 83 GLN A N 1
ATOM 592 C CA . GLN A 1 83 ? -17.961 -9.035 20.629 1.00 84.31 83 GLN A CA 1
ATOM 593 C C . GLN A 1 83 ? -17.429 -10.419 20.235 1.00 84.31 83 GLN A C 1
ATOM 595 O O . GLN A 1 83 ? -16.820 -10.577 19.177 1.00 84.31 83 GLN A O 1
ATOM 600 N N . PHE A 1 84 ? -17.672 -11.453 21.041 1.00 87.12 84 PHE A N 1
ATOM 601 C CA . PHE A 1 84 ? -17.250 -12.818 20.717 1.00 87.12 84 PHE A CA 1
ATOM 602 C C . PHE A 1 84 ? -18.054 -13.405 19.555 1.00 87.12 84 PHE A C 1
ATOM 604 O O . PHE A 1 84 ? -17.476 -14.084 18.702 1.00 87.12 84 PHE A O 1
ATOM 611 N N . LEU A 1 85 ? -19.353 -13.099 19.487 1.00 91.38 85 LEU A N 1
ATOM 612 C CA . LEU A 1 85 ? -20.235 -13.475 18.383 1.00 91.38 85 LEU A CA 1
ATOM 613 C C . LEU A 1 85 ? -19.740 -12.829 17.088 1.00 91.38 85 LEU A C 1
ATOM 615 O O . LEU A 1 85 ? -19.375 -13.528 16.140 1.00 91.38 85 LEU A O 1
ATOM 619 N N . LEU A 1 86 ? -19.602 -11.502 17.094 1.00 87.25 86 LEU A N 1
ATOM 620 C CA . LEU A 1 86 ? -19.081 -10.742 15.963 1.00 87.25 86 LEU A CA 1
ATOM 621 C C . LEU A 1 86 ? -17.745 -11.321 15.469 1.00 87.25 86 LEU A C 1
ATOM 623 O O . LEU A 1 86 ? -17.562 -11.613 14.288 1.00 87.25 86 LEU A O 1
ATOM 627 N N . ARG A 1 87 ? -16.801 -11.556 16.385 1.00 82.81 87 ARG A N 1
ATOM 628 C CA . ARG A 1 87 ? -15.463 -12.050 16.035 1.00 82.81 87 ARG A CA 1
ATOM 629 C C . ARG A 1 87 ? -15.466 -13.480 15.501 1.00 82.81 87 ARG A C 1
ATOM 631 O O . ARG A 1 87 ? -14.657 -13.791 14.623 1.00 82.81 87 ARG A O 1
ATOM 638 N N . SER A 1 88 ? -16.357 -14.329 15.999 1.00 88.56 88 SER A N 1
ATOM 639 C CA . SER A 1 88 ? -16.477 -15.726 15.567 1.00 88.56 88 SER A CA 1
ATOM 640 C C . SER A 1 88 ? -17.184 -15.886 14.221 1.00 88.56 88 SER A C 1
ATOM 642 O O . SER A 1 88 ? -17.117 -16.966 13.647 1.00 88.56 88 SER A O 1
ATOM 644 N N . GLY A 1 89 ? -17.796 -14.820 13.690 1.00 88.06 89 GLY A N 1
ATOM 645 C CA . GLY A 1 89 ? -18.366 -14.817 12.342 1.00 88.06 89 GLY A CA 1
ATOM 646 C C . GLY A 1 89 ? -19.870 -14.581 12.258 1.00 88.06 89 GLY A C 1
ATOM 647 O O . GLY A 1 89 ? -20.405 -14.681 11.155 1.00 88.06 89 GLY A O 1
ATOM 648 N N . PHE A 1 90 ? -20.530 -14.281 13.380 1.00 93.50 90 PHE A N 1
ATOM 649 C CA . PHE A 1 90 ? -21.957 -13.964 13.418 1.00 93.50 90 PHE A CA 1
ATOM 650 C C . PHE A 1 90 ? -22.242 -12.561 12.870 1.00 93.50 90 PHE A C 1
ATOM 652 O O . PHE A 1 90 ? -21.444 -11.637 13.050 1.00 93.50 90 PHE A O 1
ATOM 659 N N . ASP A 1 91 ? -23.401 -12.405 12.235 1.00 91.06 91 ASP A N 1
ATOM 660 C CA . ASP A 1 91 ? -23.884 -11.142 11.672 1.00 91.06 91 ASP A CA 1
ATOM 661 C C . ASP A 1 91 ? -24.951 -10.508 12.549 1.00 91.06 91 ASP A C 1
ATOM 663 O O . ASP A 1 91 ? -24.927 -9.300 12.781 1.00 91.06 91 ASP A O 1
ATOM 667 N N . THR A 1 92 ? -25.851 -11.332 13.072 1.00 93.69 92 THR A N 1
ATOM 668 C CA . THR A 1 92 ? -26.989 -10.892 13.869 1.00 93.69 92 THR A CA 1
ATOM 669 C C . THR A 1 92 ? -27.113 -11.736 15.132 1.00 93.69 92 THR A C 1
ATOM 671 O O . THR A 1 92 ? -26.703 -12.899 15.180 1.00 93.69 92 THR A O 1
ATOM 674 N N . ALA A 1 93 ? -27.678 -11.146 16.179 1.00 94.06 93 ALA A N 1
ATOM 675 C CA . ALA A 1 93 ? -28.048 -11.856 17.396 1.00 94.06 93 ALA A CA 1
ATOM 676 C C . ALA A 1 93 ? -29.513 -11.595 17.726 1.00 94.06 93 ALA A C 1
ATOM 678 O O . ALA A 1 93 ? -29.968 -10.451 17.705 1.00 94.06 93 ALA A O 1
ATOM 679 N N . GLU A 1 94 ? -30.246 -12.656 18.036 1.00 93.25 94 GLU A N 1
ATOM 680 C CA . GLU A 1 94 ? -31.615 -12.557 18.514 1.00 93.25 94 GLU A CA 1
ATOM 681 C C . GLU A 1 94 ? -31.630 -12.104 19.970 1.00 93.25 94 GLU A C 1
ATOM 683 O O . GLU A 1 94 ? -30.970 -12.689 20.831 1.00 93.25 94 GLU A O 1
ATOM 688 N N . ILE A 1 95 ? -32.409 -11.060 20.245 1.00 90.25 95 ILE A N 1
ATOM 689 C CA . ILE A 1 95 ? -32.641 -10.580 21.601 1.00 90.25 95 ILE A CA 1
ATOM 690 C C . ILE A 1 95 ? -34.127 -10.673 21.951 1.00 90.25 95 ILE A C 1
ATOM 692 O O . ILE A 1 95 ? -35.022 -10.339 21.162 1.00 90.25 95 ILE A O 1
ATOM 696 N N . ALA A 1 96 ? -34.392 -11.140 23.171 1.00 83.44 96 ALA A N 1
ATOM 697 C CA . ALA A 1 96 ? -35.748 -11.328 23.673 1.00 83.44 96 ALA A CA 1
ATOM 698 C C . ALA A 1 96 ? -36.445 -9.988 23.971 1.00 83.44 96 ALA A C 1
ATOM 700 O O . ALA A 1 96 ? -37.610 -9.811 23.613 1.00 83.44 96 ALA A O 1
ATOM 701 N N . ASP A 1 97 ? -35.724 -9.039 24.581 1.00 84.75 97 ASP A N 1
ATOM 702 C CA . ASP A 1 97 ? -36.224 -7.707 24.936 1.00 84.75 97 ASP A CA 1
ATOM 703 C C . ASP A 1 97 ? -35.530 -6.623 24.089 1.00 84.75 97 ASP A C 1
ATOM 705 O O . ASP A 1 97 ? -34.330 -6.402 24.266 1.00 84.75 97 ASP A O 1
ATOM 709 N N . PRO A 1 98 ? -36.255 -5.896 23.216 1.00 83.06 98 PRO A N 1
ATOM 710 C CA . PRO A 1 98 ? -35.707 -4.777 22.449 1.00 83.06 98 PRO A CA 1
ATOM 711 C C . PRO A 1 98 ? -35.037 -3.694 23.304 1.00 83.06 98 PRO A C 1
ATOM 713 O O . PRO A 1 98 ? -34.141 -3.006 22.821 1.00 83.06 98 PRO A O 1
ATOM 716 N N . ARG A 1 99 ? -35.424 -3.538 24.579 1.00 82.88 99 ARG A N 1
ATOM 717 C CA . ARG A 1 99 ? -34.789 -2.575 25.498 1.00 82.88 99 ARG A CA 1
ATOM 718 C C . ARG A 1 99 ? -33.341 -2.942 25.822 1.00 82.88 99 ARG A C 1
ATOM 720 O O . ARG A 1 99 ? -32.560 -2.064 26.172 1.00 82.88 99 ARG A O 1
ATOM 727 N N . ALA A 1 100 ? -32.958 -4.210 25.659 1.00 83.50 100 ALA A N 1
ATOM 728 C CA . ALA A 1 100 ? -31.578 -4.648 25.834 1.00 83.50 100 ALA A CA 1
ATOM 729 C C . ALA A 1 100 ? -30.646 -4.151 24.714 1.00 83.50 100 ALA A C 1
ATOM 731 O O . ALA A 1 100 ? -29.429 -4.207 24.888 1.00 83.50 100 ALA A O 1
ATOM 732 N N . ALA A 1 101 ? -31.177 -3.635 23.597 1.00 82.56 101 ALA A N 1
ATOM 733 C CA . ALA A 1 101 ? -30.381 -3.161 22.464 1.00 82.56 101 ALA A CA 1
ATOM 734 C C . ALA A 1 101 ? -29.329 -2.119 22.867 1.00 82.56 101 ALA A C 1
ATOM 736 O O . ALA A 1 101 ? -28.200 -2.166 22.391 1.00 82.56 101 ALA A O 1
ATOM 737 N N . GLU A 1 102 ? -29.658 -1.221 23.800 1.00 84.19 102 GLU A N 1
ATOM 738 C CA . GLU A 1 102 ? -28.711 -0.218 24.294 1.00 84.19 102 GLU A CA 1
ATOM 739 C C . GLU A 1 102 ? -27.517 -0.863 25.018 1.00 84.19 102 GLU A C 1
ATOM 741 O O . GLU A 1 102 ? -26.372 -0.469 24.804 1.00 84.19 102 GLU A O 1
ATOM 746 N N . SER A 1 103 ? -27.756 -1.919 25.804 1.00 86.56 103 SER A N 1
ATOM 747 C CA . SER A 1 103 ? -26.699 -2.676 26.486 1.00 86.56 103 SER A CA 1
ATOM 748 C C . SER A 1 103 ? -25.843 -3.488 25.508 1.00 86.56 103 SER A C 1
ATOM 750 O O . SER A 1 103 ? -24.620 -3.527 25.653 1.00 86.56 103 SER A O 1
ATOM 752 N N . TRP A 1 104 ? -26.454 -4.080 24.478 1.00 87.94 104 TRP A N 1
ATOM 753 C CA . TRP A 1 104 ? -25.726 -4.741 23.389 1.00 87.94 104 TRP A CA 1
ATOM 754 C C . TRP A 1 104 ? -24.835 -3.752 22.633 1.00 87.94 104 TRP A C 1
ATOM 756 O O . TRP A 1 104 ? -23.657 -4.032 22.416 1.00 87.94 104 TRP A O 1
ATOM 766 N N . ASN A 1 105 ? -25.351 -2.561 22.330 1.00 81.62 105 ASN A N 1
ATOM 767 C CA . ASN A 1 105 ? -24.595 -1.495 21.674 1.00 81.62 105 ASN A CA 1
ATOM 768 C C . ASN A 1 105 ? -23.445 -0.985 22.541 1.00 81.62 105 ASN A C 1
ATOM 770 O O . ASN A 1 105 ? -22.332 -0.797 22.046 1.00 81.62 105 ASN A O 1
ATOM 774 N N . ALA A 1 106 ? -23.679 -0.813 23.843 1.00 83.12 106 ALA A N 1
ATOM 775 C CA . ALA A 1 106 ? -22.636 -0.442 24.790 1.00 83.12 106 ALA A CA 1
ATOM 776 C C . ALA A 1 106 ? -21.526 -1.507 24.862 1.00 83.12 106 ALA A C 1
ATOM 778 O O . ALA A 1 106 ? -20.344 -1.164 24.832 1.00 83.12 106 ALA A O 1
ATOM 779 N N . SER A 1 107 ? -21.887 -2.794 24.891 1.00 82.56 107 SER A N 1
ATOM 780 C CA . SER A 1 107 ? -20.924 -3.901 24.937 1.00 82.56 107 SER A CA 1
ATOM 781 C C . SER A 1 107 ? -20.110 -4.021 23.641 1.00 82.56 107 SER A C 1
ATOM 783 O O . SER A 1 107 ? -18.877 -4.099 23.680 1.00 82.56 107 SER A O 1
ATOM 785 N N . LEU A 1 108 ? -20.765 -3.884 22.480 1.00 75.81 108 LEU A N 1
ATOM 786 C CA . LEU A 1 108 ? -20.097 -3.782 21.178 1.00 75.81 108 LEU A CA 1
ATOM 787 C C . LEU A 1 108 ? -19.133 -2.584 21.118 1.00 75.81 108 LEU A C 1
ATOM 789 O O . LEU A 1 108 ? -18.090 -2.663 20.471 1.00 75.81 108 LEU A O 1
ATOM 793 N N . ALA A 1 109 ? -19.424 -1.488 21.818 1.00 72.19 109 ALA A N 1
ATOM 794 C CA . ALA A 1 109 ? -18.555 -0.317 21.854 1.00 72.19 109 ALA A CA 1
ATOM 795 C C . ALA A 1 109 ? -17.365 -0.434 22.830 1.00 72.19 109 ALA A C 1
ATOM 797 O O . ALA A 1 109 ? -16.386 0.292 22.649 1.00 72.19 109 ALA A O 1
ATOM 798 N N . HIS A 1 110 ? -17.425 -1.316 23.835 1.00 68.38 110 HIS A N 1
ATOM 799 C CA . HIS A 1 110 ? -16.488 -1.329 24.965 1.00 68.38 110 HIS A CA 1
ATOM 800 C C . HIS A 1 110 ? -15.113 -1.938 24.633 1.00 68.38 110 HIS A C 1
ATOM 802 O O . HIS A 1 110 ? -14.081 -1.416 25.054 1.00 68.38 110 HIS A O 1
ATOM 808 N N . ILE A 1 111 ? -15.063 -3.029 23.857 1.00 61.50 111 ILE A N 1
ATOM 809 C CA . ILE A 1 111 ? -13.810 -3.720 23.500 1.00 61.50 111 ILE A CA 1
ATOM 810 C C . ILE A 1 111 ? -13.610 -3.654 21.989 1.00 61.50 111 ILE A C 1
ATOM 812 O O . ILE A 1 111 ? -14.052 -4.519 21.241 1.00 61.50 111 ILE A O 1
ATOM 816 N N . ARG A 1 112 ? -12.913 -2.609 21.538 1.00 54.16 112 ARG A N 1
ATOM 817 C CA . ARG A 1 112 ? -12.626 -2.379 20.109 1.00 54.16 112 ARG A CA 1
ATOM 818 C C . ARG A 1 112 ? -11.287 -2.944 19.647 1.00 54.16 112 ARG A C 1
ATOM 820 O O . ARG A 1 112 ? -11.021 -3.003 18.452 1.00 54.16 112 ARG A O 1
ATOM 827 N N . ARG A 1 113 ? -10.425 -3.338 20.589 1.00 52.31 113 ARG A N 1
ATOM 828 C CA . ARG A 1 113 ? -9.071 -3.833 20.317 1.00 52.31 113 ARG A CA 1
ATOM 829 C C . ARG A 1 113 ? -8.982 -5.302 20.689 1.00 52.31 113 ARG A C 1
ATOM 831 O O . ARG A 1 113 ? -9.396 -5.702 21.771 1.00 52.31 113 ARG A O 1
ATOM 838 N N . SER A 1 114 ? -8.457 -6.107 19.777 1.00 55.72 114 SER A N 1
ATOM 839 C CA . SER A 1 114 ? -8.272 -7.542 19.973 1.00 55.72 114 SER A CA 1
ATOM 840 C C . SER A 1 114 ? -6.891 -7.942 19.486 1.00 55.72 114 SER A C 1
ATOM 842 O O . SER A 1 114 ? -6.500 -7.589 18.380 1.00 55.72 114 SER A O 1
ATOM 844 N N . TYR A 1 115 ? -6.177 -8.715 20.301 1.00 51.47 115 TYR A N 1
ATOM 845 C CA . TYR A 1 115 ? -4.833 -9.201 19.980 1.00 51.47 115 TYR A CA 1
ATOM 846 C C . TYR A 1 115 ? -4.818 -10.322 18.929 1.00 51.47 115 TYR A C 1
ATOM 848 O O . TYR A 1 115 ? -3.773 -10.616 18.364 1.00 51.47 115 TYR A O 1
ATOM 856 N N . GLN A 1 116 ? -5.956 -10.985 18.690 1.00 55.69 116 GLN A N 1
ATOM 857 C CA . GLN A 1 116 ? -6.025 -12.228 17.915 1.00 55.69 116 GLN A CA 1
ATOM 858 C C . GLN A 1 116 ? -6.876 -12.082 16.641 1.00 55.69 116 GLN A C 1
ATOM 860 O O . GLN A 1 116 ? -7.952 -11.466 16.704 1.00 55.69 116 GLN A O 1
ATOM 865 N N . PRO A 1 117 ? -6.474 -12.726 15.528 1.00 58.75 117 PRO A N 1
ATOM 866 C CA . PRO A 1 117 ? -7.275 -12.795 14.312 1.00 58.75 117 PRO A CA 1
ATOM 867 C C . PRO A 1 117 ? -8.637 -13.466 14.549 1.00 58.75 117 PRO A C 1
ATOM 869 O O . PRO A 1 117 ? -8.787 -14.365 15.382 1.00 58.75 117 PRO A O 1
ATOM 872 N N . SER A 1 118 ? -9.655 -13.052 13.803 1.00 65.00 118 SER A N 1
ATOM 873 C CA . SER A 1 118 ? -11.025 -13.556 13.901 1.00 65.00 118 SER A CA 1
ATOM 874 C C . SER A 1 118 ? -11.621 -13.873 12.524 1.00 65.00 118 SER A C 1
ATOM 876 O O . SER A 1 118 ? -11.006 -13.540 11.522 1.00 65.00 118 SER A O 1
ATOM 878 N N . ALA A 1 119 ? -12.774 -14.540 12.436 1.00 59.50 119 ALA A N 1
ATOM 879 C CA . ALA A 1 119 ? -13.344 -14.942 11.141 1.00 59.50 119 ALA A CA 1
ATOM 880 C C . ALA A 1 119 ? -13.722 -13.721 10.285 1.00 59.50 119 ALA A C 1
ATOM 882 O O . ALA A 1 119 ? -13.471 -13.662 9.088 1.00 59.50 119 ALA A O 1
ATOM 883 N N . ARG A 1 120 ? -14.236 -12.676 10.943 1.00 58.78 120 ARG A N 1
ATOM 884 C CA . ARG A 1 120 ? -14.423 -11.341 10.355 1.00 58.78 120 ARG A CA 1
ATOM 885 C C . ARG A 1 120 ? -13.156 -10.479 10.328 1.00 58.78 120 ARG A C 1
ATOM 887 O O . ARG A 1 120 ? -13.191 -9.362 9.824 1.00 58.78 120 ARG A O 1
ATOM 894 N N . ASN A 1 121 ? -12.051 -10.955 10.896 1.00 53.22 121 ASN A N 1
ATOM 895 C CA . ASN A 1 121 ? -10.802 -10.206 10.977 1.00 53.22 121 ASN A CA 1
ATOM 896 C C . ASN A 1 121 ? -9.562 -11.119 10.931 1.00 53.22 121 ASN A C 1
ATOM 898 O O . ASN A 1 121 ? -8.829 -11.184 11.925 1.00 53.22 121 ASN A O 1
ATOM 902 N N . PRO A 1 122 ? -9.306 -11.858 9.835 1.00 47.94 122 PRO A N 1
ATOM 903 C CA . PRO A 1 122 ? -8.185 -12.793 9.747 1.00 47.94 122 PRO A CA 1
ATOM 904 C C . PRO A 1 122 ? -6.811 -12.089 9.578 1.00 47.94 122 PRO A C 1
ATOM 906 O O . PRO A 1 122 ? -5.969 -12.608 8.860 1.00 47.94 122 PRO A O 1
ATOM 909 N N . VAL A 1 123 ? -6.564 -10.986 10.330 1.00 42.44 123 VAL A N 1
ATOM 910 C CA . VAL A 1 123 ? -5.387 -10.057 10.410 1.00 42.44 123 VAL A CA 1
ATOM 911 C C . VAL A 1 123 ? -5.552 -8.759 9.553 1.00 42.44 123 VAL A C 1
ATOM 913 O O . VAL A 1 123 ? -5.924 -8.877 8.391 1.00 42.44 123 VAL A O 1
ATOM 916 N N . PRO A 1 124 ? -5.317 -7.511 10.063 1.00 44.16 124 PRO A N 1
ATOM 917 C CA . PRO A 1 124 ? -6.201 -6.770 10.971 1.00 44.16 124 PRO A CA 1
ATOM 918 C C . PRO A 1 124 ? -6.634 -5.348 10.489 1.00 44.16 124 PRO A C 1
ATOM 920 O O . PRO A 1 124 ? -5.894 -4.651 9.803 1.00 44.16 124 PRO A O 1
ATOM 923 N N . LEU A 1 125 ? -7.792 -4.892 10.998 1.00 43.50 125 LEU A N 1
ATOM 924 C CA . LEU A 1 125 ? -8.248 -3.488 11.169 1.00 43.50 125 LEU A CA 1
ATOM 925 C C . LEU A 1 125 ? -8.645 -2.685 9.911 1.00 43.50 125 LEU A C 1
ATOM 927 O O . LEU A 1 125 ? -7.954 -1.767 9.485 1.00 43.50 125 LEU A O 1
ATOM 931 N N . ARG A 1 126 ? -9.880 -2.884 9.430 1.00 43.53 126 ARG A N 1
ATOM 932 C CA . ARG A 1 126 ? -10.628 -1.788 8.786 1.00 43.53 126 ARG A CA 1
ATOM 933 C C . ARG A 1 126 ? -11.228 -0.895 9.876 1.00 43.53 126 ARG A C 1
ATOM 935 O O . ARG A 1 126 ? -12.342 -1.190 10.293 1.00 43.53 126 ARG A O 1
ATOM 942 N N . TRP A 1 127 ? -10.514 0.142 10.340 1.00 44.38 127 TRP A N 1
ATOM 943 C CA . TRP A 1 127 ? -11.144 1.390 10.838 1.00 44.38 127 TRP A CA 1
ATOM 944 C C . TRP A 1 127 ? -10.227 2.607 11.124 1.00 44.38 127 TRP A C 1
ATOM 946 O O . TRP A 1 127 ? -10.669 3.508 11.831 1.00 44.38 127 TRP A O 1
ATOM 956 N N . ASN A 1 128 ? -9.019 2.718 10.545 1.00 54.97 128 ASN A N 1
ATOM 957 C CA . ASN A 1 128 ? -8.266 3.996 10.579 1.00 54.97 128 ASN A CA 1
ATOM 958 C C . ASN A 1 128 ? -8.105 4.653 9.202 1.00 54.97 128 ASN A C 1
ATOM 960 O O . ASN A 1 128 ? -8.041 5.876 9.117 1.00 54.97 128 ASN A O 1
ATOM 964 N N . ALA A 1 129 ? -8.078 3.885 8.112 1.00 65.81 129 ALA A N 1
ATOM 965 C CA . ALA A 1 129 ? -7.904 4.447 6.779 1.00 65.81 129 ALA A CA 1
ATOM 966 C C . ALA A 1 129 ? -9.200 5.161 6.328 1.00 65.81 129 ALA A C 1
ATOM 968 O O . ALA A 1 129 ? -10.223 4.524 6.084 1.00 65.81 129 ALA A O 1
ATOM 969 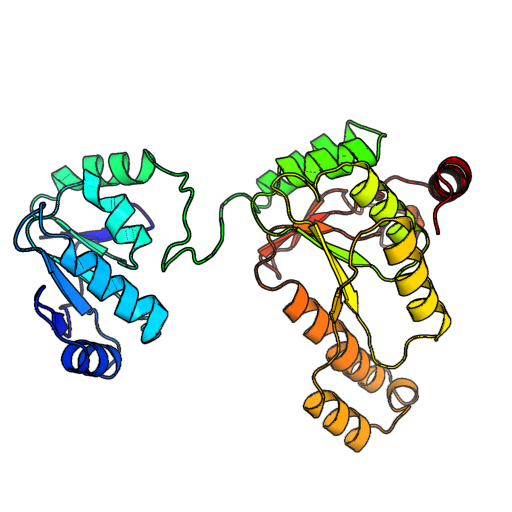N N . SER A 1 130 ? -9.184 6.497 6.293 1.00 81.75 130 SER A N 1
ATOM 970 C CA . SER A 1 130 ? -10.322 7.343 5.902 1.00 81.75 130 SER A CA 1
ATOM 971 C C . SER A 1 130 ? -9.843 8.685 5.350 1.00 81.75 130 SER A C 1
ATOM 973 O O . SER A 1 130 ? -8.705 9.084 5.593 1.00 81.75 130 SER A O 1
ATOM 975 N N . ALA A 1 131 ? -10.729 9.434 4.687 1.00 86.75 131 ALA A N 1
ATOM 976 C CA . ALA A 1 131 ? -10.441 10.805 4.252 1.00 86.75 131 ALA A CA 1
ATOM 977 C C . ALA A 1 131 ? -10.033 11.730 5.412 1.00 86.75 131 ALA A C 1
ATOM 979 O O . ALA A 1 131 ? -9.111 12.532 5.275 1.00 86.75 131 ALA A O 1
ATOM 980 N N . LYS A 1 132 ? -10.674 11.588 6.581 1.00 86.81 132 LYS A N 1
ATOM 981 C CA . LYS A 1 132 ? -10.333 12.373 7.774 1.00 86.81 132 LYS A CA 1
ATOM 982 C C . LYS A 1 132 ? -8.936 12.026 8.293 1.00 86.81 132 LYS A C 1
ATOM 984 O O . LYS A 1 132 ? -8.143 12.932 8.528 1.00 86.81 132 LYS A O 1
ATOM 989 N N . ALA A 1 133 ? -8.636 10.736 8.431 1.00 87.50 133 ALA A N 1
ATOM 990 C CA . ALA A 1 133 ? -7.332 10.275 8.898 1.00 87.50 133 ALA A CA 1
ATOM 991 C C . ALA A 1 133 ? -6.209 10.643 7.918 1.00 87.50 133 ALA A C 1
ATOM 993 O O . ALA A 1 133 ? -5.142 11.061 8.350 1.00 87.50 133 ALA A O 1
ATOM 994 N N . ALA A 1 134 ? -6.464 10.570 6.606 1.00 92.75 134 ALA A N 1
ATOM 995 C CA . ALA A 1 134 ? -5.520 11.030 5.592 1.00 92.75 134 ALA A CA 1
ATOM 996 C C . ALA A 1 134 ? -5.207 12.526 5.754 1.00 92.75 134 ALA A C 1
ATOM 998 O O . ALA A 1 134 ? -4.041 12.899 5.782 1.00 92.75 134 ALA A O 1
ATOM 999 N N . ALA A 1 135 ? -6.223 13.372 5.950 1.00 92.31 135 ALA A N 1
ATOM 1000 C CA . ALA A 1 135 ? -6.027 14.808 6.161 1.00 92.31 135 ALA A CA 1
ATOM 1001 C C . ALA A 1 135 ? -5.325 15.145 7.493 1.00 92.31 135 ALA A C 1
ATOM 1003 O O . ALA A 1 135 ? -4.628 16.154 7.596 1.00 92.31 135 ALA A O 1
ATOM 1004 N N . GLU A 1 136 ? -5.530 14.343 8.540 1.00 91.25 136 GLU A N 1
ATOM 1005 C CA . GLU A 1 136 ? -4.811 14.480 9.812 1.00 91.25 136 GLU A CA 1
ATOM 1006 C C . GLU A 1 136 ? -3.343 14.068 9.674 1.00 91.25 136 GLU A C 1
ATOM 1008 O O . GLU A 1 136 ? -2.465 14.814 10.112 1.00 91.25 136 GLU A O 1
ATOM 1013 N N . LEU A 1 137 ? -3.079 12.940 9.007 1.00 93.12 137 LEU A N 1
ATOM 1014 C CA . LEU A 1 137 ? -1.729 12.472 8.710 1.00 93.12 137 LEU A CA 1
ATOM 1015 C C . LEU A 1 137 ? -0.983 13.462 7.808 1.00 93.12 137 LEU A C 1
ATOM 1017 O O . LEU A 1 137 ? 0.162 13.779 8.095 1.00 93.12 137 LEU A O 1
ATOM 1021 N N . ASP A 1 138 ? -1.629 14.013 6.780 1.00 95.88 138 ASP A N 1
ATOM 1022 C CA . ASP A 1 138 ? -1.035 15.011 5.881 1.00 95.88 138 ASP A CA 1
ATOM 1023 C C . ASP A 1 138 ? -0.484 16.220 6.654 1.00 95.88 138 ASP A C 1
ATOM 1025 O O . ASP A 1 138 ? 0.685 16.584 6.509 1.00 95.88 138 ASP A O 1
ATOM 1029 N N . ARG A 1 139 ? -1.286 16.772 7.577 1.00 94.38 139 ARG A N 1
ATOM 1030 C CA . ARG A 1 139 ? -0.854 17.865 8.462 1.00 94.38 139 ARG A CA 1
ATOM 1031 C C . ARG A 1 139 ? 0.285 17.457 9.394 1.00 94.38 139 ARG A C 1
ATOM 1033 O O . ARG A 1 139 ? 1.175 18.266 9.637 1.00 94.38 139 ARG A O 1
ATOM 1040 N N . ALA A 1 140 ? 0.250 16.239 9.933 1.00 92.88 140 ALA A N 1
ATOM 1041 C CA . ALA A 1 140 ? 1.296 15.742 10.824 1.00 92.88 140 ALA A CA 1
ATOM 1042 C C . ALA A 1 140 ? 2.633 15.555 10.088 1.00 92.88 140 ALA A C 1
ATOM 1044 O O . ALA A 1 140 ? 3.679 15.924 10.619 1.00 92.88 140 ALA A O 1
ATOM 1045 N N . LEU A 1 141 ? 2.603 15.042 8.855 1.00 95.69 141 LEU A N 1
ATOM 1046 C CA . LEU A 1 141 ? 3.798 14.864 8.028 1.00 95.69 141 LEU A CA 1
ATOM 1047 C C . LEU A 1 141 ? 4.406 16.204 7.610 1.00 95.69 141 LEU A C 1
ATOM 1049 O O . LEU A 1 141 ? 5.624 16.354 7.657 1.00 95.69 141 LEU A O 1
ATOM 1053 N N . ALA A 1 142 ? 3.568 17.191 7.286 1.00 94.06 142 ALA A N 1
ATOM 1054 C CA . ALA A 1 142 ? 4.015 18.540 6.947 1.00 94.06 142 ALA A CA 1
ATOM 1055 C C . ALA A 1 142 ? 4.633 19.305 8.136 1.00 94.06 142 ALA A C 1
ATOM 1057 O O . ALA A 1 142 ? 5.289 20.322 7.930 1.00 94.06 142 ALA A O 1
ATOM 1058 N N . ALA A 1 143 ? 4.433 18.842 9.375 1.00 94.31 143 ALA A N 1
ATOM 1059 C CA . ALA A 1 143 ? 4.959 19.488 10.578 1.00 94.31 143 ALA A CA 1
ATOM 1060 C C . ALA A 1 143 ? 6.404 19.078 10.929 1.00 94.31 143 ALA A C 1
ATOM 1062 O O . ALA A 1 143 ? 6.961 19.585 11.903 1.00 94.31 143 ALA A O 1
ATOM 1063 N N . THR A 1 144 ? 7.007 18.156 10.174 1.00 93.75 144 THR A N 1
ATOM 1064 C CA . THR A 1 144 ? 8.387 17.701 10.379 1.00 93.75 144 THR A CA 1
ATOM 1065 C C . THR A 1 144 ? 9.130 17.603 9.053 1.00 93.75 144 THR A C 1
ATOM 1067 O O . THR A 1 144 ? 8.583 17.115 8.066 1.00 93.75 144 THR A O 1
ATOM 1070 N N . ASP A 1 145 ? 10.395 18.015 9.040 1.00 92.00 145 ASP A N 1
ATOM 1071 C CA . ASP A 1 145 ? 11.290 17.876 7.883 1.00 92.00 145 ASP A CA 1
ATOM 1072 C C . ASP A 1 145 ? 12.119 16.578 7.935 1.00 92.00 145 ASP A C 1
ATOM 1074 O O . ASP A 1 145 ? 12.765 16.202 6.955 1.00 92.00 145 ASP A O 1
ATOM 1078 N N . ASP A 1 146 ? 12.106 15.863 9.068 1.00 95.31 146 ASP A N 1
ATOM 1079 C CA . ASP A 1 146 ? 12.842 14.607 9.217 1.00 95.31 146 ASP A CA 1
ATOM 1080 C C . ASP A 1 146 ? 12.055 13.444 8.604 1.00 95.31 146 ASP A C 1
ATOM 1082 O O . ASP A 1 146 ? 11.046 12.979 9.140 1.00 95.31 146 ASP A O 1
ATOM 1086 N N . LEU A 1 147 ? 12.569 12.926 7.489 1.00 96.00 147 LEU A N 1
ATOM 1087 C CA . LEU A 1 147 ? 11.992 11.787 6.787 1.00 96.00 147 LEU A CA 1
ATOM 1088 C C . LEU A 1 147 ? 11.878 10.530 7.663 1.00 96.00 147 LEU A C 1
ATOM 1090 O O . LEU A 1 147 ? 10.918 9.779 7.521 1.00 96.00 147 LEU A O 1
ATOM 1094 N N . VAL A 1 148 ? 12.826 10.273 8.566 1.00 94.81 148 VAL A N 1
ATOM 1095 C CA . VAL A 1 148 ? 12.759 9.103 9.454 1.00 94.81 148 VAL A CA 1
ATOM 1096 C C . VAL A 1 148 ? 11.588 9.241 10.423 1.00 94.81 148 VAL A C 1
ATOM 1098 O O . VAL A 1 148 ? 10.866 8.267 10.640 1.00 94.81 148 VAL A O 1
ATOM 1101 N N . GLU A 1 149 ? 11.365 10.441 10.957 1.00 94.25 149 GLU A N 1
ATOM 1102 C CA . GLU A 1 149 ? 10.202 10.730 11.800 1.00 94.25 149 GLU A CA 1
ATOM 1103 C C . GLU A 1 149 ? 8.899 10.683 10.996 1.00 94.25 149 GLU A C 1
ATOM 1105 O O . GLU A 1 149 ? 7.924 10.110 11.476 1.00 94.25 149 GLU A O 1
ATOM 1110 N N . ARG A 1 150 ? 8.884 11.149 9.736 1.00 95.69 150 ARG A N 1
ATOM 1111 C CA . ARG A 1 150 ? 7.733 10.949 8.834 1.00 95.69 150 ARG A CA 1
ATOM 1112 C C . ARG A 1 150 ? 7.383 9.469 8.694 1.00 95.69 150 ARG A C 1
ATOM 1114 O O . ARG A 1 150 ? 6.218 9.112 8.824 1.00 95.69 150 ARG A O 1
ATOM 1121 N N . ILE A 1 151 ? 8.368 8.592 8.481 1.00 94.75 151 ILE A N 1
ATOM 1122 C 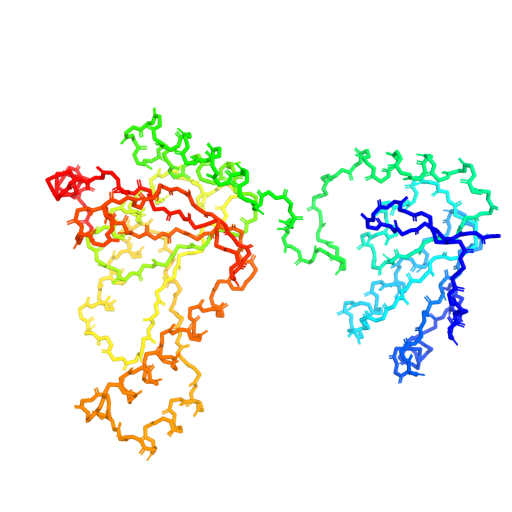CA . ILE A 1 151 ? 8.114 7.146 8.383 1.00 94.75 151 ILE A CA 1
ATOM 1123 C C . ILE A 1 151 ? 7.541 6.570 9.685 1.00 94.75 151 ILE A C 1
ATOM 1125 O O . ILE A 1 151 ? 6.610 5.767 9.624 1.00 94.75 151 ILE A O 1
ATOM 1129 N N . LYS A 1 152 ? 8.051 6.981 10.853 1.00 90.31 152 LYS A N 1
ATOM 1130 C CA . LYS A 1 152 ? 7.498 6.549 12.148 1.00 90.31 152 LYS A CA 1
ATOM 1131 C C . LYS A 1 152 ? 6.058 7.017 12.332 1.00 90.31 152 LYS A C 1
ATOM 1133 O O . LYS A 1 152 ? 5.207 6.200 12.650 1.00 90.31 152 LYS A O 1
ATOM 1138 N N . LEU A 1 153 ? 5.766 8.283 12.029 1.00 89.75 153 LEU A N 1
ATOM 1139 C CA . LEU A 1 153 ? 4.407 8.830 12.082 1.00 89.75 153 LEU A CA 1
ATOM 1140 C C . LEU A 1 153 ? 3.442 8.060 11.174 1.00 89.75 153 LEU A C 1
ATOM 1142 O O . LEU A 1 153 ? 2.327 7.753 11.584 1.00 89.75 153 LEU A O 1
ATOM 1146 N N . ILE A 1 154 ? 3.867 7.702 9.957 1.00 91.50 154 ILE A N 1
ATOM 1147 C CA . ILE A 1 154 ? 3.057 6.876 9.048 1.00 91.50 154 ILE A CA 1
ATOM 1148 C C . ILE A 1 154 ? 2.746 5.522 9.691 1.00 91.50 154 ILE A C 1
ATOM 1150 O O . ILE A 1 154 ? 1.595 5.091 9.667 1.00 91.50 154 ILE A O 1
ATOM 1154 N N . ALA A 1 155 ? 3.755 4.868 10.269 1.00 87.31 155 ALA A N 1
ATOM 1155 C CA . ALA A 1 155 ? 3.598 3.578 10.934 1.00 87.31 155 ALA A CA 1
ATOM 1156 C C . ALA A 1 155 ? 2.711 3.649 12.189 1.00 87.31 155 ALA A C 1
ATOM 1158 O O . ALA A 1 155 ? 1.933 2.731 12.426 1.00 87.31 155 ALA A O 1
ATOM 1159 N N . ASP A 1 156 ? 2.790 4.736 12.957 1.00 84.44 156 ASP A N 1
ATOM 1160 C CA . ASP A 1 156 ? 2.003 4.933 14.178 1.00 84.44 156 ASP A CA 1
ATOM 1161 C C . ASP A 1 156 ? 0.540 5.309 13.886 1.00 84.44 156 ASP A C 1
ATOM 1163 O O . ASP A 1 156 ? -0.358 4.983 14.663 1.00 84.44 1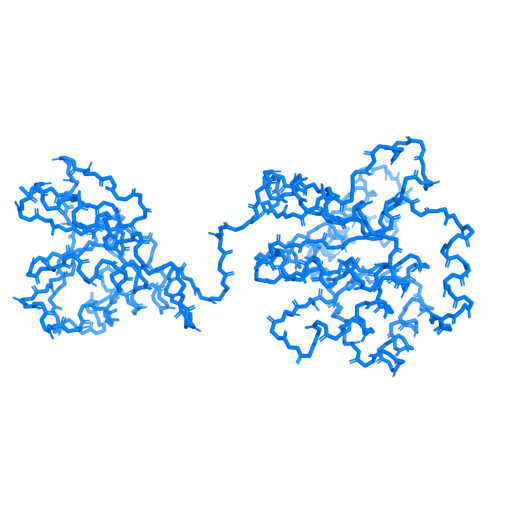56 ASP A O 1
ATOM 1167 N N . CYS A 1 157 ? 0.277 6.018 12.782 1.00 84.12 157 CYS A N 1
ATOM 1168 C CA . CYS A 1 157 ? -1.072 6.460 12.414 1.00 84.12 157 CYS A CA 1
ATOM 1169 C C . CYS A 1 157 ? -1.852 5.433 11.581 1.00 84.12 157 CYS A C 1
ATOM 1171 O O . CYS A 1 157 ? -3.088 5.439 11.603 1.00 84.12 157 CYS A O 1
ATOM 1173 N N . ILE A 1 158 ? -1.163 4.578 10.820 1.00 83.31 158 ILE A N 1
ATOM 1174 C CA . ILE A 1 158 ? -1.798 3.573 9.966 1.00 83.31 158 ILE A CA 1
ATOM 1175 C C . ILE A 1 158 ? -1.714 2.207 10.642 1.00 83.31 158 ILE A C 1
ATOM 1177 O O . ILE A 1 158 ? -0.700 1.519 10.578 1.00 83.31 158 ILE A O 1
ATOM 1181 N N . ASP A 1 159 ? -2.833 1.787 11.226 1.00 75.06 159 ASP A N 1
ATOM 1182 C CA . ASP A 1 159 ? -2.983 0.424 11.726 1.00 75.06 159 ASP A CA 1
ATOM 1183 C C . ASP A 1 159 ? -3.007 -0.575 10.557 1.00 75.06 159 ASP A C 1
ATOM 1185 O O . ASP A 1 159 ? -3.678 -0.346 9.552 1.00 75.06 159 ASP A O 1
ATOM 1189 N N . GLY A 1 160 ? -2.337 -1.719 10.704 1.00 77.50 160 GLY A N 1
ATOM 1190 C CA . GLY A 1 160 ? -2.353 -2.805 9.717 1.00 77.50 160 GLY A CA 1
ATOM 1191 C C . GLY A 1 160 ? -1.198 -2.754 8.710 1.00 77.50 160 GLY A C 1
ATOM 1192 O O . GLY A 1 160 ? -0.150 -2.167 8.964 1.00 77.50 160 GLY A O 1
ATOM 1193 N N . ARG A 1 161 ? -1.355 -3.442 7.567 1.00 85.44 161 ARG A N 1
ATOM 1194 C CA . ARG A 1 161 ? -0.279 -3.550 6.566 1.00 85.44 161 ARG A CA 1
ATOM 1195 C C . ARG A 1 161 ? -0.090 -2.224 5.833 1.00 85.44 161 ARG A C 1
ATOM 1197 O O . ARG A 1 161 ? -1.032 -1.720 5.216 1.00 85.44 161 ARG A O 1
ATOM 1204 N N . ILE A 1 162 ? 1.141 -1.721 5.811 1.00 90.12 162 ILE A N 1
ATOM 1205 C CA . ILE A 1 162 ? 1.541 -0.569 4.999 1.00 90.12 162 ILE A CA 1
ATOM 1206 C C . ILE A 1 162 ? 2.376 -1.095 3.841 1.00 90.12 162 ILE A C 1
ATOM 1208 O O . ILE A 1 162 ? 3.401 -1.730 4.051 1.00 90.12 162 ILE A O 1
ATOM 1212 N N . ALA A 1 163 ? 1.945 -0.851 2.613 1.00 93.88 163 ALA A N 1
ATOM 1213 C CA . ALA A 1 163 ? 2.660 -1.292 1.430 1.00 93.88 163 ALA A CA 1
ATOM 1214 C C . ALA A 1 163 ? 3.552 -0.155 0.915 1.00 93.88 163 ALA A C 1
ATOM 1216 O O . ALA A 1 163 ? 3.076 0.956 0.701 1.00 93.88 163 ALA A O 1
ATOM 1217 N N . PHE A 1 164 ? 4.834 -0.412 0.683 1.00 96.75 164 PHE A N 1
ATOM 1218 C CA . PHE A 1 164 ? 5.727 0.523 0.004 1.00 96.75 164 PHE A CA 1
ATOM 1219 C C . PHE A 1 164 ? 6.073 -0.026 -1.378 1.00 96.75 164 PHE A C 1
ATOM 1221 O O . PHE A 1 164 ? 6.792 -1.019 -1.498 1.00 96.75 164 PHE A O 1
ATOM 1228 N N . SER A 1 165 ? 5.551 0.620 -2.424 1.00 96.19 165 SER A N 1
ATOM 1229 C CA . SER A 1 165 ? 5.894 0.265 -3.800 1.00 96.19 165 SER A CA 1
ATOM 1230 C C . SER A 1 165 ? 7.116 1.056 -4.245 1.00 96.19 165 SER A C 1
ATOM 1232 O O . SER A 1 165 ? 7.032 2.279 -4.363 1.00 96.19 165 SER A O 1
ATOM 1234 N N . THR A 1 166 ? 8.210 0.368 -4.548 1.00 95.75 166 THR A N 1
ATOM 1235 C CA . THR A 1 166 ? 9.439 0.991 -5.035 1.00 95.75 166 THR A CA 1
ATOM 1236 C C . THR A 1 166 ? 9.681 0.663 -6.505 1.00 95.75 166 THR A C 1
ATOM 1238 O O . THR A 1 166 ? 9.574 -0.484 -6.942 1.00 95.75 166 THR A O 1
ATOM 1241 N N . SER A 1 167 ? 10.004 1.689 -7.285 1.00 93.56 167 SER A N 1
ATOM 1242 C CA . SER A 1 167 ? 10.565 1.577 -8.634 1.00 93.56 167 SER A CA 1
ATOM 1243 C C . SER A 1 167 ? 12.097 1.569 -8.636 1.00 93.56 167 SER A C 1
ATOM 1245 O O . SER A 1 167 ? 12.695 1.478 -9.704 1.00 93.56 167 SER A O 1
ATOM 1247 N N . LEU A 1 168 ? 12.709 1.653 -7.446 1.00 94.31 168 LEU A N 1
ATOM 1248 C CA . LEU A 1 168 ? 14.151 1.765 -7.200 1.00 94.31 168 LEU A CA 1
ATOM 1249 C C . LEU A 1 168 ? 14.797 3.029 -7.781 1.00 94.31 168 LEU A C 1
ATOM 1251 O O . LEU A 1 168 ? 16.017 3.099 -7.880 1.00 94.31 168 LEU A O 1
ATOM 1255 N N . GLY A 1 169 ? 13.991 4.037 -8.126 1.00 93.44 169 GLY A N 1
ATOM 1256 C CA . GLY A 1 169 ? 14.486 5.384 -8.392 1.00 93.44 169 GLY A CA 1
ATOM 1257 C C . GLY A 1 169 ? 15.066 6.039 -7.135 1.00 93.44 169 GLY A C 1
ATOM 1258 O O . GLY A 1 169 ? 14.890 5.544 -6.020 1.00 93.44 169 GLY A O 1
ATOM 1259 N N . LEU A 1 170 ? 15.728 7.182 -7.319 1.00 94.56 170 LEU A N 1
ATOM 1260 C CA . LEU A 1 170 ? 16.430 7.906 -6.254 1.00 94.56 170 LEU A CA 1
ATOM 1261 C C . LEU A 1 170 ? 15.526 8.193 -5.046 1.00 94.56 170 LEU A C 1
ATOM 1263 O O . LEU A 1 170 ? 15.897 7.915 -3.908 1.00 94.56 170 LEU A O 1
ATOM 1267 N N . GLU A 1 171 ? 14.311 8.680 -5.289 1.00 94.94 171 GLU A N 1
ATOM 1268 C CA . GLU A 1 171 ? 13.313 8.950 -4.253 1.00 94.94 171 GLU A CA 1
ATOM 1269 C C . GLU A 1 171 ? 12.940 7.700 -3.461 1.00 94.94 171 GLU A C 1
ATOM 1271 O O . GLU A 1 171 ? 12.858 7.725 -2.231 1.00 94.94 171 GLU A O 1
ATOM 1276 N N . ASP A 1 172 ? 12.719 6.591 -4.163 1.00 96.19 172 ASP A N 1
ATOM 1277 C CA . ASP A 1 172 ? 12.296 5.357 -3.524 1.00 96.19 172 ASP A CA 1
ATOM 1278 C C . ASP A 1 172 ? 13.446 4.730 -2.718 1.00 96.19 172 ASP A C 1
ATOM 1280 O O . ASP A 1 172 ? 13.198 4.134 -1.671 1.00 96.19 172 ASP A O 1
ATOM 1284 N N . GLN A 1 173 ? 14.703 4.898 -3.147 1.00 96.88 173 GLN A N 1
ATOM 1285 C CA . GLN A 1 173 ? 15.878 4.482 -2.370 1.00 96.88 173 GLN A CA 1
ATOM 1286 C C . GLN A 1 173 ? 16.071 5.340 -1.116 1.00 96.88 173 GLN A C 1
ATOM 1288 O O . GLN A 1 173 ? 16.375 4.815 -0.042 1.00 96.88 173 GLN A O 1
ATOM 1293 N N . VAL A 1 174 ? 15.810 6.647 -1.209 1.00 97.38 174 VAL A N 1
ATOM 1294 C CA . VAL A 1 174 ? 15.777 7.551 -0.049 1.00 97.38 174 VAL A CA 1
ATOM 1295 C C . VAL A 1 174 ? 14.703 7.116 0.955 1.00 97.38 174 VAL A C 1
ATOM 1297 O O . VAL A 1 174 ? 14.991 6.989 2.150 1.00 97.38 174 VAL A O 1
ATOM 1300 N N . ILE A 1 175 ? 13.489 6.805 0.490 1.00 96.69 175 ILE A N 1
ATOM 1301 C CA . ILE A 1 175 ? 12.410 6.290 1.347 1.00 96.69 175 ILE A CA 1
ATOM 1302 C C . ILE A 1 175 ? 12.787 4.930 1.943 1.00 96.69 175 ILE A C 1
ATOM 1304 O O . ILE A 1 175 ? 12.631 4.731 3.148 1.00 96.69 175 ILE A O 1
ATOM 1308 N N . LEU A 1 176 ? 13.330 4.005 1.147 1.00 95.50 176 LEU A N 1
ATOM 1309 C CA . LEU A 1 176 ? 13.756 2.687 1.621 1.00 95.50 176 LEU A CA 1
ATOM 1310 C C . LEU A 1 176 ? 14.820 2.800 2.719 1.00 95.50 176 LEU A C 1
ATOM 1312 O O . LEU A 1 176 ? 14.735 2.121 3.747 1.00 95.50 176 LEU A O 1
ATOM 1316 N N . ARG A 1 177 ? 15.794 3.699 2.534 1.00 95.25 177 ARG A N 1
ATOM 1317 C CA . ARG A 1 177 ? 16.809 4.022 3.539 1.00 95.25 177 ARG A CA 1
ATOM 1318 C C . ARG A 1 177 ? 16.169 4.522 4.831 1.00 95.25 177 ARG A C 1
ATOM 1320 O O . ARG A 1 177 ? 16.571 4.074 5.909 1.00 95.25 177 ARG A O 1
ATOM 1327 N N . ALA A 1 178 ? 15.200 5.430 4.736 1.00 95.00 178 ALA A N 1
ATOM 1328 C CA . ALA A 1 178 ? 14.496 5.967 5.895 1.00 95.00 178 ALA A CA 1
ATOM 1329 C C . ALA A 1 178 ? 13.661 4.897 6.611 1.00 95.00 178 ALA A C 1
ATOM 1331 O O . ALA A 1 178 ? 13.744 4.794 7.834 1.00 95.00 178 ALA A O 1
ATOM 1332 N N . ILE A 1 179 ? 12.958 4.033 5.870 1.00 93.12 179 ILE A N 1
ATOM 1333 C CA . ILE A 1 179 ? 12.250 2.866 6.417 1.00 93.12 179 ILE A CA 1
ATOM 1334 C C . ILE A 1 179 ? 13.220 1.978 7.195 1.00 93.12 179 ILE A C 1
ATOM 1336 O O . ILE A 1 179 ? 12.984 1.692 8.369 1.00 93.12 179 ILE A O 1
ATOM 1340 N N . ALA A 1 180 ? 14.358 1.619 6.600 1.00 91.69 180 ALA A N 1
ATOM 1341 C CA . ALA A 1 180 ? 15.361 0.786 7.256 1.00 91.69 180 ALA A CA 1
ATOM 1342 C C . ALA A 1 180 ? 15.951 1.433 8.524 1.00 91.69 180 ALA A C 1
ATOM 1344 O O . ALA A 1 180 ? 16.248 0.738 9.498 1.00 91.69 180 ALA A O 1
ATOM 1345 N N . LYS A 1 181 ? 16.116 2.763 8.530 1.00 91.88 181 LYS A N 1
ATOM 1346 C CA . LYS A 1 181 ? 16.660 3.526 9.666 1.00 91.88 181 LYS A CA 1
ATOM 1347 C C . LYS A 1 181 ? 15.632 3.767 10.777 1.00 91.88 181 LYS A C 1
ATOM 1349 O O . LYS A 1 181 ? 16.019 3.833 11.939 1.00 91.88 181 LYS A O 1
ATOM 1354 N N . SER A 1 182 ? 14.349 3.877 10.435 1.00 89.44 182 SER A N 1
ATOM 1355 C CA . SER A 1 182 ? 13.265 4.179 11.380 1.00 89.44 182 SER A CA 1
ATOM 1356 C C . SER A 1 182 ? 13.032 3.086 12.424 1.00 89.44 182 SER A C 1
ATOM 1358 O O . SER A 1 182 ? 12.575 3.382 13.524 1.00 89.44 182 SER A O 1
ATOM 1360 N N . GLY A 1 183 ? 13.364 1.832 12.097 1.00 81.81 183 GLY A N 1
ATOM 1361 C CA . GLY A 1 183 ? 13.150 0.687 12.981 1.00 81.81 183 GLY A CA 1
ATOM 1362 C C . GLY A 1 183 ? 11.701 0.195 13.046 1.00 81.81 183 GLY A C 1
ATOM 1363 O O . GLY A 1 183 ? 11.453 -0.786 13.744 1.00 81.81 183 GLY A O 1
ATOM 1364 N N . VAL A 1 184 ? 10.770 0.797 12.292 1.00 76.62 184 VAL A N 1
ATOM 1365 C CA . VAL A 1 184 ? 9.359 0.357 12.224 1.00 76.62 184 VAL A CA 1
ATOM 1366 C C . VAL A 1 184 ? 9.249 -1.106 11.781 1.00 76.62 184 VAL A C 1
ATOM 1368 O O . VAL A 1 184 ? 8.470 -1.877 12.331 1.00 76.62 184 VAL A O 1
ATOM 1371 N N . THR A 1 185 ? 10.174 -1.544 10.922 1.00 61.91 185 THR A N 1
ATOM 1372 C CA . THR A 1 185 ? 10.335 -2.931 10.460 1.00 61.91 185 THR A CA 1
ATOM 1373 C C . THR A 1 185 ? 10.850 -3.913 11.525 1.00 61.91 185 THR A C 1
ATOM 1375 O O . THR A 1 185 ? 11.071 -5.081 11.218 1.00 61.91 185 THR A O 1
ATOM 1378 N N . LYS A 1 186 ? 11.057 -3.485 12.780 1.00 43.50 186 LYS A N 1
ATOM 1379 C CA . LYS A 1 186 ? 11.537 -4.338 13.888 1.00 43.50 186 LYS A CA 1
ATOM 1380 C C . LYS A 1 186 ? 10.614 -4.377 15.108 1.00 43.50 186 LYS A C 1
ATOM 1382 O O . LYS A 1 186 ? 10.885 -5.147 16.027 1.00 43.50 186 LYS A O 1
ATOM 1387 N N . ALA A 1 187 ? 9.527 -3.609 15.121 1.00 33.06 187 ALA A N 1
ATOM 1388 C CA . ALA A 1 187 ? 8.570 -3.609 16.221 1.00 33.06 187 ALA A CA 1
ATOM 1389 C C . ALA A 1 187 ? 7.156 -3.280 15.717 1.00 33.06 187 ALA A C 1
ATOM 1391 O O . ALA A 1 187 ? 6.743 -2.130 15.708 1.00 33.06 187 ALA A O 1
ATOM 1392 N N . GLY A 1 188 ? 6.402 -4.302 15.308 1.00 44.00 188 GLY A N 1
ATOM 1393 C CA . GLY A 1 188 ? 4.936 -4.233 15.244 1.00 44.00 188 GLY A CA 1
ATOM 1394 C C . GLY A 1 188 ? 4.285 -3.482 14.073 1.00 44.00 188 GLY A C 1
ATOM 1395 O O . GLY A 1 188 ? 3.065 -3.562 13.972 1.00 44.00 188 GLY A O 1
ATOM 1396 N N . ALA A 1 189 ? 5.039 -2.841 13.172 1.00 51.38 189 ALA A N 1
ATOM 1397 C CA . ALA A 1 189 ? 4.513 -2.246 11.938 1.00 51.38 189 ALA A CA 1
ATOM 1398 C C . ALA A 1 189 ? 5.237 -2.825 10.706 1.00 51.38 189 ALA A C 1
ATOM 1400 O O . ALA A 1 189 ? 6.332 -2.399 10.332 1.00 51.38 189 ALA A O 1
ATOM 1401 N N . GLU A 1 190 ? 4.646 -3.842 10.074 1.00 68.81 190 GLU A N 1
ATOM 1402 C CA . GLU A 1 190 ? 5.204 -4.447 8.859 1.00 68.81 190 GLU A CA 1
ATOM 1403 C C . GLU A 1 190 ? 4.961 -3.531 7.651 1.00 68.81 190 GLU A C 1
ATOM 1405 O O . GLU A 1 190 ? 3.903 -3.565 7.015 1.00 68.81 190 GLU A O 1
ATOM 1410 N N . VAL A 1 191 ? 5.960 -2.702 7.328 1.00 86.56 191 VAL A N 1
ATOM 1411 C CA . VAL A 1 191 ? 6.043 -2.066 6.010 1.00 86.56 191 VAL A CA 1
ATOM 1412 C C . VAL A 1 191 ? 6.458 -3.132 4.992 1.00 86.56 191 VAL A C 1
ATOM 1414 O O . VAL A 1 191 ? 7.611 -3.560 4.953 1.00 86.56 191 VAL A O 1
ATOM 1417 N N . ASP A 1 192 ? 5.504 -3.566 4.176 1.00 90.06 192 ASP A N 1
ATOM 1418 C CA . ASP A 1 192 ? 5.677 -4.513 3.075 1.00 90.06 192 ASP A CA 1
ATOM 1419 C C . ASP A 1 192 ? 6.291 -3.790 1.874 1.00 90.06 192 ASP A C 1
ATOM 1421 O O . ASP A 1 192 ? 5.605 -3.087 1.127 1.00 90.06 192 ASP A O 1
ATOM 1425 N N . VAL A 1 193 ? 7.607 -3.927 1.716 1.00 94.50 193 VAL A N 1
ATOM 1426 C CA . VAL A 1 193 ? 8.358 -3.333 0.607 1.00 94.50 193 VAL A CA 1
ATOM 1427 C C . VAL A 1 193 ? 8.304 -4.258 -0.601 1.00 94.50 193 VAL A C 1
ATOM 1429 O O . VAL A 1 193 ? 8.711 -5.419 -0.528 1.00 94.50 193 VAL A O 1
ATOM 1432 N N . PHE A 1 194 ? 7.851 -3.738 -1.740 1.00 96.06 194 PHE A N 1
ATOM 1433 C CA . PHE A 1 194 ? 7.766 -4.516 -2.969 1.00 96.06 194 PHE A CA 1
ATOM 1434 C C . PHE A 1 194 ? 8.086 -3.692 -4.215 1.00 96.06 194 PHE A C 1
ATOM 1436 O O . PHE A 1 194 ? 7.892 -2.478 -4.256 1.00 96.06 194 PHE A O 1
ATOM 1443 N N . THR A 1 195 ? 8.523 -4.377 -5.268 1.00 97.31 195 THR A N 1
ATOM 1444 C CA . THR A 1 195 ? 8.654 -3.807 -6.612 1.00 97.31 195 THR A CA 1
ATOM 1445 C C . THR A 1 195 ? 7.897 -4.653 -7.632 1.00 97.31 195 THR A C 1
ATOM 1447 O O . THR A 1 195 ? 7.617 -5.833 -7.407 1.00 97.31 195 THR A O 1
ATOM 1450 N N . LEU A 1 196 ? 7.514 -4.034 -8.747 1.00 97.69 196 LEU A N 1
ATOM 1451 C CA . LEU A 1 196 ? 6.796 -4.695 -9.830 1.00 97.69 196 LEU A CA 1
ATOM 1452 C C . LEU A 1 196 ? 7.805 -5.198 -10.858 1.00 97.69 196 LEU A C 1
ATOM 1454 O O . LEU A 1 196 ? 8.267 -4.429 -11.706 1.00 97.69 196 LEU A O 1
ATOM 1458 N N . ASP A 1 197 ? 8.109 -6.492 -10.818 1.00 97.44 197 ASP A N 1
ATOM 1459 C CA . ASP A 1 197 ? 8.892 -7.112 -11.876 1.00 97.44 197 ASP A CA 1
ATOM 1460 C C . ASP A 1 197 ? 7.993 -7.361 -13.084 1.00 97.44 197 ASP A C 1
ATOM 1462 O O . ASP A 1 197 ? 7.293 -8.364 -13.210 1.00 97.44 197 ASP A O 1
ATOM 1466 N N . THR A 1 198 ? 8.018 -6.399 -14.000 1.00 96.44 198 THR A N 1
ATOM 1467 C CA . THR A 1 198 ? 7.253 -6.461 -15.245 1.00 96.44 198 THR A CA 1
ATOM 1468 C C . THR A 1 198 ? 7.743 -7.560 -16.196 1.00 96.44 198 THR A C 1
ATOM 1470 O O . THR A 1 198 ? 7.130 -7.751 -17.248 1.00 96.44 198 THR A O 1
ATOM 1473 N N . GLY A 1 199 ? 8.857 -8.240 -15.894 1.00 95.06 199 GLY A N 1
ATOM 1474 C CA . GLY A 1 199 ? 9.569 -9.164 -16.779 1.00 95.0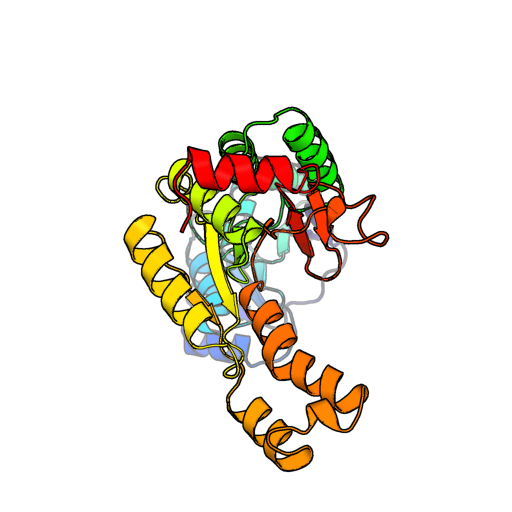6 199 GLY A CA 1
ATOM 1475 C C . GLY A 1 199 ? 10.304 -8.464 -17.924 1.00 95.06 199 GLY A C 1
ATOM 1476 O O . GLY A 1 199 ? 10.708 -9.114 -18.884 1.00 95.06 199 GLY A O 1
ATOM 1477 N N . ARG A 1 200 ? 10.388 -7.127 -17.879 1.00 95.06 200 ARG A N 1
ATOM 1478 C CA . ARG A 1 200 ? 10.970 -6.248 -18.911 1.00 95.06 200 ARG A CA 1
ATOM 1479 C C . ARG A 1 200 ? 11.811 -5.120 -18.307 1.00 95.06 200 ARG A C 1
ATOM 1481 O O . ARG A 1 200 ? 12.048 -4.119 -18.981 1.00 95.06 200 ARG A O 1
ATOM 1488 N N . LEU A 1 201 ? 12.202 -5.266 -17.042 1.00 95.06 201 LEU A N 1
ATOM 1489 C CA . LEU A 1 201 ? 13.082 -4.328 -16.356 1.00 95.06 201 LEU A CA 1
ATOM 1490 C C . LEU A 1 201 ? 14.500 -4.401 -16.935 1.00 95.06 201 LEU A C 1
ATOM 1492 O O . LEU A 1 201 ? 14.893 -5.406 -17.528 1.00 95.06 201 LEU A O 1
ATOM 1496 N N . PHE A 1 202 ? 15.251 -3.319 -16.760 1.00 96.00 202 PHE A N 1
ATOM 1497 C CA . PHE A 1 202 ? 16.688 -3.327 -17.003 1.00 96.00 202 PHE A CA 1
ATOM 1498 C C . PHE A 1 202 ? 17.381 -4.224 -15.961 1.00 96.00 202 PHE A C 1
ATOM 1500 O O . PHE A 1 202 ? 16.953 -4.203 -14.803 1.00 96.00 202 PHE A O 1
ATOM 1507 N N . PRO A 1 203 ? 18.414 -5.005 -16.330 1.00 95.81 203 PRO A N 1
ATOM 1508 C CA . PRO A 1 203 ? 19.175 -5.816 -15.376 1.00 95.81 203 PRO A CA 1
ATOM 1509 C C . PRO A 1 203 ? 19.681 -5.016 -14.172 1.00 95.81 203 PRO A C 1
ATOM 1511 O O . PRO A 1 203 ? 19.568 -5.480 -13.041 1.00 95.81 203 PRO A O 1
ATOM 1514 N N . GLU A 1 204 ? 20.111 -3.775 -14.404 1.00 95.81 204 GLU A N 1
ATOM 1515 C CA . GLU A 1 204 ? 20.607 -2.844 -13.391 1.00 95.81 204 GLU A CA 1
ATOM 1516 C C . GLU A 1 204 ? 19.571 -2.597 -12.282 1.00 95.81 204 GLU A C 1
ATOM 1518 O O . GLU A 1 204 ? 19.933 -2.443 -11.123 1.00 95.81 204 GLU A O 1
ATOM 1523 N N . VAL A 1 205 ? 18.270 -2.633 -12.599 1.00 94.75 205 VAL A N 1
ATOM 1524 C CA . VAL A 1 205 ? 17.198 -2.500 -11.595 1.00 94.75 205 VAL A CA 1
ATOM 1525 C C . VAL A 1 205 ? 17.198 -3.702 -10.648 1.00 94.75 205 VAL A C 1
ATOM 1527 O O . VAL A 1 205 ? 17.036 -3.536 -9.443 1.00 94.75 205 VAL A O 1
ATOM 1530 N N . LEU A 1 206 ? 17.399 -4.918 -11.162 1.00 94.25 206 LEU A N 1
ATOM 1531 C CA . LEU A 1 206 ? 17.462 -6.124 -10.330 1.00 94.25 206 LEU A CA 1
ATOM 1532 C C . LEU A 1 206 ? 18.751 -6.166 -9.496 1.00 94.25 206 LEU A C 1
ATOM 1534 O O . LEU A 1 206 ? 18.712 -6.585 -8.341 1.00 94.25 206 LEU A O 1
ATOM 1538 N N . GLU A 1 207 ? 19.862 -5.669 -10.037 1.00 96.06 207 GLU A N 1
ATOM 1539 C CA . GLU A 1 207 ? 21.105 -5.476 -9.280 1.00 96.06 207 GLU A CA 1
ATOM 1540 C C . GLU A 1 207 ? 20.904 -4.470 -8.137 1.00 96.06 207 GLU A C 1
ATOM 1542 O O . GLU A 1 207 ? 21.322 -4.722 -7.006 1.00 96.06 207 GLU A O 1
ATOM 1547 N N . THR A 1 208 ? 20.183 -3.368 -8.379 1.00 96.44 208 THR A N 1
ATOM 1548 C CA . THR A 1 208 ? 19.811 -2.424 -7.318 1.00 96.44 208 THR A CA 1
ATOM 1549 C C . THR A 1 208 ? 18.968 -3.097 -6.234 1.00 96.44 208 THR A C 1
ATOM 1551 O O . THR A 1 208 ? 19.212 -2.834 -5.061 1.00 96.44 208 THR A O 1
ATOM 1554 N N . VAL A 1 209 ? 18.030 -4.000 -6.571 1.00 95.94 209 VAL A N 1
ATOM 1555 C CA . VAL A 1 209 ? 17.287 -4.776 -5.552 1.00 95.94 209 VAL A CA 1
ATOM 1556 C C . VAL A 1 209 ? 18.260 -5.505 -4.631 1.00 95.94 209 VAL A C 1
ATOM 1558 O O . VAL A 1 209 ? 18.187 -5.340 -3.414 1.00 95.94 209 VAL A O 1
ATOM 1561 N N . GLU A 1 210 ? 19.179 -6.285 -5.202 1.00 95.75 210 GLU A N 1
ATOM 1562 C CA . GLU A 1 210 ? 20.149 -7.069 -4.434 1.00 95.75 210 GLU A CA 1
ATOM 1563 C C . GLU A 1 210 ? 21.010 -6.175 -3.530 1.00 95.75 210 GLU A C 1
ATOM 1565 O O . GLU A 1 210 ? 21.143 -6.435 -2.329 1.00 95.75 210 GLU A O 1
ATOM 1570 N N . LEU A 1 211 ? 21.543 -5.079 -4.076 1.00 96.44 211 LEU A N 1
ATOM 1571 C CA . LEU A 1 211 ? 22.366 -4.133 -3.325 1.00 96.44 211 LEU A CA 1
ATOM 1572 C C . LEU A 1 211 ? 21.583 -3.463 -2.184 1.00 96.44 211 LEU A C 1
ATOM 1574 O O . LEU A 1 211 ? 22.094 -3.371 -1.061 1.00 96.44 211 LEU A O 1
ATOM 1578 N N . SER A 1 212 ? 20.342 -3.033 -2.432 1.00 95.50 212 SER A N 1
ATOM 1579 C CA . SER A 1 212 ? 19.472 -2.431 -1.418 1.00 95.50 212 SER A CA 1
ATOM 1580 C C . SER A 1 212 ? 19.141 -3.425 -0.300 1.00 95.50 212 SER A C 1
ATOM 1582 O O . SER A 1 212 ? 19.233 -3.070 0.879 1.00 95.50 212 SER A O 1
ATOM 1584 N N . GLU A 1 213 ? 18.809 -4.679 -0.629 1.00 93.94 213 GLU A N 1
ATOM 1585 C CA . GLU A 1 213 ? 18.530 -5.717 0.373 1.00 93.94 213 GLU A CA 1
ATOM 1586 C C . GLU A 1 213 ? 19.756 -5.999 1.254 1.00 93.94 213 GLU A C 1
ATOM 1588 O O . GLU A 1 213 ? 19.639 -6.051 2.484 1.00 93.94 213 GLU A O 1
ATOM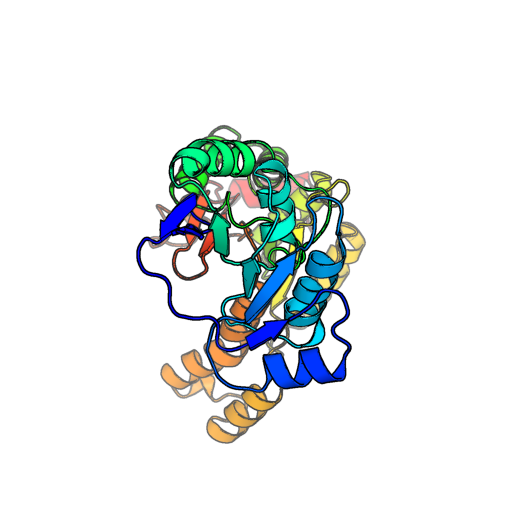 1593 N N . LEU A 1 214 ? 20.944 -6.127 0.649 1.00 94.06 214 LEU A N 1
ATOM 1594 C CA . LEU A 1 214 ? 22.206 -6.346 1.364 1.00 94.06 214 LEU A CA 1
ATOM 1595 C C . LEU A 1 214 ? 22.542 -5.177 2.295 1.00 94.06 214 LEU A C 1
ATOM 1597 O O . LEU A 1 214 ? 22.942 -5.379 3.448 1.00 94.06 214 LEU A O 1
ATOM 1601 N N . ARG A 1 215 ? 22.369 -3.946 1.809 1.00 93.56 215 ARG A N 1
ATOM 1602 C CA . ARG A 1 215 ? 22.699 -2.731 2.557 1.00 93.56 215 ARG A CA 1
ATOM 1603 C C . ARG A 1 215 ? 21.740 -2.489 3.713 1.00 93.56 215 ARG A C 1
ATOM 1605 O O . ARG A 1 215 ? 22.178 -2.163 4.818 1.00 93.56 215 ARG A O 1
ATOM 1612 N N . TYR A 1 216 ? 20.442 -2.589 3.451 1.00 91.19 216 TYR A N 1
ATOM 1613 C CA . TYR A 1 216 ? 19.402 -2.162 4.384 1.00 91.19 216 TYR A CA 1
ATOM 1614 C C . TYR A 1 216 ? 18.855 -3.292 5.244 1.00 91.19 216 TYR A C 1
ATOM 1616 O O . TYR A 1 216 ? 18.233 -3.016 6.268 1.00 91.19 216 TYR A O 1
ATOM 1624 N N . ARG A 1 217 ? 19.144 -4.552 4.888 1.00 89.31 217 ARG A N 1
ATOM 1625 C CA . ARG A 1 217 ? 18.604 -5.751 5.549 1.00 89.31 217 ARG A CA 1
ATOM 1626 C C . ARG A 1 217 ? 17.072 -5.763 5.567 1.00 89.31 217 ARG A C 1
ATOM 1628 O O . ARG A 1 217 ? 16.463 -6.283 6.499 1.00 89.31 217 ARG A O 1
ATOM 1635 N N . THR A 1 218 ? 16.476 -5.194 4.525 1.00 86.62 218 THR A N 1
ATOM 1636 C CA . THR A 1 218 ? 15.035 -5.163 4.276 1.00 86.62 218 THR A CA 1
ATOM 1637 C C . THR A 1 218 ? 14.789 -5.942 2.999 1.00 86.62 218 THR A C 1
ATOM 1639 O O . THR A 1 218 ? 15.411 -5.634 1.988 1.00 86.62 218 THR A O 1
ATOM 1642 N N . ARG A 1 219 ? 13.913 -6.949 3.042 1.00 89.62 219 ARG A N 1
ATOM 1643 C CA . ARG A 1 219 ? 13.538 -7.696 1.837 1.00 89.62 219 ARG A CA 1
ATOM 1644 C C . ARG A 1 219 ? 12.607 -6.866 0.959 1.00 89.62 219 ARG A C 1
ATOM 1646 O O . ARG A 1 219 ? 11.690 -6.234 1.475 1.00 89.62 219 ARG A O 1
ATOM 1653 N N . ILE A 1 220 ? 12.834 -6.910 -0.348 1.00 94.19 220 ILE A N 1
ATOM 1654 C CA . ILE A 1 220 ? 12.007 -6.296 -1.381 1.00 94.19 220 ILE A CA 1
ATOM 1655 C C . ILE A 1 220 ? 11.315 -7.430 -2.132 1.00 94.19 220 ILE A C 1
ATOM 1657 O O . ILE A 1 220 ? 11.916 -8.170 -2.908 1.00 94.19 220 ILE A O 1
ATOM 1661 N N . ARG A 1 221 ? 10.014 -7.578 -1.906 1.00 94.44 221 ARG A N 1
ATOM 1662 C CA . ARG A 1 221 ? 9.215 -8.612 -2.559 1.00 94.44 221 ARG A CA 1
ATOM 1663 C C . ARG A 1 221 ? 9.045 -8.293 -4.047 1.00 94.44 221 ARG A C 1
ATOM 1665 O O . ARG A 1 221 ? 8.556 -7.223 -4.405 1.00 94.44 221 ARG A O 1
ATOM 1672 N N . LEU A 1 222 ? 9.395 -9.233 -4.924 1.00 95.50 222 LEU A N 1
ATOM 1673 C CA . LEU A 1 222 ? 9.136 -9.113 -6.361 1.00 95.50 222 LEU A CA 1
ATOM 1674 C C . LEU A 1 222 ? 7.694 -9.520 -6.670 1.00 95.50 222 LEU A C 1
ATOM 1676 O O . LEU A 1 222 ? 7.268 -10.638 -6.374 1.00 95.50 222 LEU A O 1
ATOM 1680 N N . VAL A 1 223 ? 6.930 -8.616 -7.276 1.00 97.38 223 VAL A N 1
ATOM 1681 C CA . VAL A 1 223 ? 5.556 -8.876 -7.710 1.00 97.38 223 VAL A CA 1
ATOM 1682 C C . VAL A 1 223 ? 5.533 -8.988 -9.225 1.00 97.38 223 VAL A C 1
ATOM 1684 O O . VAL A 1 223 ? 5.658 -7.993 -9.934 1.00 97.38 223 VAL A O 1
ATOM 1687 N N . VAL A 1 224 ? 5.341 -10.213 -9.704 1.00 97.56 224 VAL A N 1
ATOM 1688 C CA . VAL A 1 224 ? 5.353 -10.559 -11.132 1.00 97.56 224 VAL A CA 1
ATOM 1689 C C . VAL A 1 224 ? 3.942 -10.574 -11.730 1.00 97.56 224 VAL A C 1
ATOM 1691 O O . VAL A 1 224 ? 2.974 -10.814 -11.004 1.00 97.56 224 VAL A O 1
ATOM 1694 N N . PRO A 1 225 ? 3.762 -10.330 -13.036 1.00 97.81 225 PRO A N 1
ATOM 1695 C CA . PRO A 1 225 ? 2.470 -10.498 -13.692 1.00 97.81 225 PRO A CA 1
ATOM 1696 C C . PRO A 1 225 ? 1.997 -11.951 -13.736 1.00 97.81 225 PRO A C 1
ATOM 1698 O O . PRO A 1 225 ? 2.787 -12.880 -13.583 1.00 97.81 225 PRO A O 1
ATOM 1701 N N . ASP A 1 226 ? 0.692 -12.138 -13.944 1.00 97.31 226 ASP A N 1
ATOM 1702 C CA . ASP A 1 226 ? 0.143 -13.472 -14.182 1.00 97.31 226 ASP A CA 1
ATOM 1703 C C . ASP A 1 226 ? 0.669 -14.023 -15.516 1.00 97.31 226 ASP A C 1
ATOM 1705 O O . ASP A 1 226 ? 0.641 -13.340 -16.544 1.00 97.31 226 ASP A O 1
ATOM 1709 N N . ALA A 1 227 ? 1.183 -15.253 -15.490 1.00 97.50 227 ALA A N 1
ATOM 1710 C CA . ALA A 1 227 ? 1.826 -15.858 -16.648 1.00 97.50 227 ALA A CA 1
ATOM 1711 C C . ALA A 1 227 ? 0.855 -16.050 -17.823 1.00 97.50 227 ALA A C 1
ATOM 1713 O O . ALA A 1 227 ? 1.247 -15.809 -18.965 1.00 97.50 227 ALA A O 1
ATOM 1714 N N . ARG A 1 228 ? -0.405 -16.423 -17.552 1.00 97.94 228 ARG A N 1
ATOM 1715 C CA . ARG A 1 228 ? -1.420 -16.647 -18.593 1.00 97.94 228 ARG A CA 1
ATOM 1716 C C . ARG A 1 228 ? -1.802 -15.335 -19.260 1.00 97.94 228 ARG A C 1
ATOM 1718 O O . ARG A 1 228 ? -1.829 -15.250 -20.482 1.00 97.94 228 ARG A O 1
ATOM 1725 N N . GLU A 1 229 ? -1.996 -14.279 -18.472 1.00 97.69 229 GLU A N 1
ATOM 1726 C CA . GLU A 1 229 ? -2.308 -12.955 -19.022 1.00 97.69 229 GLU A CA 1
ATOM 1727 C C . GLU A 1 229 ? -1.167 -12.404 -19.894 1.00 97.69 229 GLU A C 1
ATOM 1729 O O . GLU A 1 229 ? -1.402 -11.744 -20.909 1.00 97.69 229 GLU A O 1
ATOM 1734 N N . VAL A 1 230 ? 0.087 -12.671 -19.513 1.00 98.00 230 VAL A N 1
ATOM 1735 C CA . VAL A 1 230 ? 1.257 -12.286 -20.313 1.00 98.00 230 VAL A CA 1
ATOM 1736 C C . VAL A 1 230 ? 1.346 -13.096 -21.605 1.00 98.00 230 VAL A C 1
ATOM 1738 O O . VAL A 1 230 ? 1.671 -12.519 -22.644 1.00 98.00 230 VAL A O 1
ATOM 1741 N N . GLU A 1 231 ? 1.073 -14.399 -21.554 1.00 98.19 231 GLU A N 1
ATOM 1742 C CA . GLU A 1 231 ? 1.050 -15.277 -22.728 1.00 98.19 231 GLU A CA 1
ATOM 1743 C C . GLU A 1 231 ? -0.000 -14.815 -23.745 1.00 98.19 231 GLU A C 1
ATOM 1745 O O . GLU A 1 231 ? 0.320 -14.616 -24.920 1.00 98.19 231 GLU A O 1
ATOM 1750 N N . GLU A 1 232 ? -1.223 -14.546 -23.289 1.00 98.12 232 GLU A N 1
ATOM 1751 C CA . GLU A 1 232 ? -2.305 -14.009 -24.118 1.00 98.12 232 GLU A CA 1
ATOM 1752 C C . GLU A 1 232 ? -1.936 -12.655 -24.741 1.00 98.12 232 GLU A C 1
ATOM 1754 O O . GLU A 1 232 ? -2.084 -12.458 -25.950 1.00 98.12 232 GLU A O 1
ATOM 1759 N N . LEU A 1 233 ? -1.401 -11.730 -23.935 1.00 97.69 233 LEU A N 1
ATOM 1760 C CA . LEU A 1 233 ? -0.969 -10.408 -24.391 1.00 97.69 233 LEU A CA 1
ATOM 1761 C C . LEU A 1 233 ? 0.095 -10.509 -25.491 1.00 97.69 233 LEU A C 1
ATOM 1763 O O . LEU A 1 233 ? -0.006 -9.840 -26.518 1.00 97.69 233 LEU A O 1
ATOM 1767 N N . VAL A 1 234 ? 1.131 -11.323 -25.275 1.00 97.31 234 VAL A N 1
ATOM 1768 C CA . VAL A 1 234 ? 2.243 -11.467 -26.225 1.00 97.31 234 VAL A CA 1
ATOM 1769 C C . VAL A 1 234 ? 1.800 -12.207 -27.486 1.00 97.31 234 VAL A C 1
ATOM 1771 O O . VAL A 1 234 ? 2.272 -11.867 -28.567 1.00 97.31 234 VAL A O 1
ATOM 1774 N N . THR A 1 235 ? 0.877 -13.162 -27.376 1.00 98.06 235 THR A N 1
ATOM 1775 C CA . THR A 1 235 ? 0.298 -13.865 -28.531 1.00 98.06 235 THR A CA 1
ATOM 1776 C C . THR A 1 235 ? -0.513 -12.914 -29.406 1.00 98.06 235 THR A C 1
ATOM 1778 O O . THR A 1 235 ? -0.395 -12.945 -30.629 1.00 98.06 235 THR A O 1
ATOM 1781 N N . ARG A 1 236 ? -1.311 -12.040 -28.783 1.00 97.31 236 ARG A N 1
ATOM 1782 C CA . ARG A 1 236 ? -2.172 -11.081 -29.482 1.00 97.31 236 ARG A CA 1
ATOM 1783 C C . ARG A 1 236 ? -1.392 -9.911 -30.086 1.00 97.31 236 ARG A C 1
ATOM 1785 O O . ARG A 1 236 ? -1.603 -9.577 -31.247 1.00 97.31 236 ARG A O 1
ATOM 1792 N N . ASP A 1 237 ? -0.492 -9.304 -29.311 1.00 96.44 237 ASP A N 1
ATOM 1793 C CA . ASP A 1 237 ? 0.132 -8.018 -29.662 1.00 96.44 237 ASP A CA 1
ATOM 1794 C C . ASP A 1 237 ? 1.617 -8.154 -30.061 1.00 96.44 237 ASP A C 1
ATOM 1796 O O . ASP A 1 237 ? 2.231 -7.207 -30.556 1.00 96.44 237 ASP A O 1
ATOM 1800 N N . GLY A 1 238 ? 2.229 -9.320 -29.845 1.00 96.19 238 GLY A N 1
ATOM 1801 C CA . GLY A 1 238 ? 3.659 -9.557 -30.040 1.00 96.19 238 GLY A CA 1
ATOM 1802 C C . GLY A 1 238 ? 4.537 -9.058 -28.883 1.00 96.19 238 GLY A C 1
ATOM 1803 O O . GLY A 1 238 ? 4.148 -8.231 -28.056 1.00 96.19 238 GLY A O 1
ATOM 1804 N N . VAL A 1 239 ? 5.796 -9.516 -28.846 1.00 95.00 239 VAL A N 1
ATOM 1805 C CA . VAL A 1 239 ? 6.768 -9.208 -27.767 1.00 95.00 239 VAL A CA 1
ATOM 1806 C C . VAL A 1 239 ? 6.989 -7.700 -27.570 1.00 95.00 239 VAL A C 1
ATOM 1808 O O . VAL A 1 239 ? 7.271 -7.247 -26.457 1.00 95.00 239 VAL A O 1
ATOM 1811 N N . TYR A 1 240 ? 6.850 -6.904 -28.632 1.00 96.12 240 TYR A N 1
ATOM 1812 C CA . TYR A 1 240 ? 6.972 -5.443 -28.606 1.00 96.12 240 TYR A CA 1
ATOM 1813 C C . TYR A 1 240 ? 5.671 -4.722 -28.994 1.00 96.12 240 TYR A C 1
ATOM 1815 O O . TYR A 1 240 ? 5.721 -3.573 -29.435 1.00 96.12 240 TYR A O 1
ATOM 1823 N N . GLY A 1 241 ? 4.510 -5.359 -28.809 1.00 94.62 241 GLY A N 1
ATOM 1824 C CA . GLY A 1 241 ? 3.206 -4.817 -29.212 1.00 94.62 241 GLY A CA 1
ATOM 1825 C C . GLY A 1 241 ? 2.900 -3.415 -28.690 1.00 94.62 241 GLY A C 1
ATOM 1826 O O . GLY A 1 241 ? 2.311 -2.598 -29.392 1.00 94.62 241 GLY A O 1
ATOM 1827 N N . PHE A 1 242 ? 3.414 -3.071 -27.506 1.00 95.88 242 PHE A N 1
ATOM 1828 C CA . PHE A 1 242 ? 3.311 -1.739 -26.894 1.00 95.88 242 PHE A CA 1
ATOM 1829 C C . PHE A 1 242 ? 3.936 -0.588 -27.712 1.00 95.88 242 PHE A C 1
ATOM 1831 O O . PHE A 1 242 ? 3.746 0.585 -27.374 1.00 95.88 242 PHE A O 1
ATOM 1838 N N . ARG A 1 243 ? 4.720 -0.895 -28.755 1.00 96.50 243 ARG A N 1
ATOM 1839 C CA . ARG A 1 243 ? 5.272 0.093 -29.698 1.00 96.50 243 ARG A CA 1
ATOM 1840 C C . ARG A 1 243 ? 4.310 0.429 -30.837 1.00 96.50 243 ARG A C 1
ATOM 1842 O O . ARG A 1 243 ? 4.500 1.448 -31.486 1.00 96.50 243 ARG A O 1
ATOM 1849 N N . GLN A 1 244 ? 3.313 -0.418 -31.082 1.00 95.81 244 GLN A N 1
ATOM 1850 C CA . GLN A 1 244 ? 2.460 -0.333 -32.267 1.00 95.81 244 GLN A CA 1
ATOM 1851 C C . GLN A 1 244 ? 1.283 0.629 -32.087 1.00 95.81 244 GLN A C 1
ATOM 1853 O O . GLN A 1 244 ? 0.853 1.251 -33.052 1.00 95.81 244 GLN A O 1
ATOM 1858 N N . SER A 1 245 ? 0.767 0.782 -30.864 1.00 96.56 245 SER A N 1
ATOM 1859 C CA . SER A 1 245 ? -0.331 1.708 -30.573 1.00 96.56 245 SER A CA 1
ATOM 1860 C C . SER A 1 245 ? -0.341 2.144 -29.105 1.00 96.56 245 SER A C 1
ATOM 1862 O O . SER A 1 245 ? 0.285 1.527 -28.235 1.00 96.56 245 SER A O 1
ATOM 1864 N N . VAL A 1 246 ? -1.076 3.223 -28.822 1.00 96.56 246 VAL A N 1
ATOM 1865 C CA . VAL A 1 246 ? -1.330 3.680 -27.447 1.00 96.56 246 VAL A CA 1
ATOM 1866 C C . VAL A 1 246 ? -2.149 2.645 -26.673 1.00 96.56 246 VAL A C 1
ATOM 1868 O O . VAL A 1 246 ? -1.862 2.406 -25.501 1.00 96.56 246 VAL A O 1
ATOM 1871 N N . ASP A 1 247 ? -3.111 1.990 -27.319 1.00 96.94 247 ASP A N 1
ATOM 1872 C CA . ASP A 1 247 ? -3.963 0.991 -26.672 1.00 96.94 247 ASP A CA 1
ATOM 1873 C C . ASP A 1 247 ? -3.185 -0.277 -26.315 1.00 96.94 247 ASP A C 1
ATOM 1875 O O . ASP A 1 247 ? -3.293 -0.762 -25.189 1.00 96.94 247 ASP A O 1
ATOM 1879 N N . ASN A 1 248 ? -2.287 -0.740 -27.190 1.00 97.19 248 ASN A N 1
ATOM 1880 C CA . ASN A 1 248 ? -1.398 -1.864 -26.885 1.00 97.19 248 ASN A CA 1
ATOM 1881 C C . ASN A 1 248 ? -0.445 -1.510 -25.738 1.00 97.19 248 ASN A C 1
ATOM 1883 O O . ASN A 1 248 ? -0.137 -2.347 -24.888 1.00 97.19 248 ASN A O 1
ATOM 1887 N N . ARG A 1 249 ? 0.016 -0.253 -25.667 1.00 97.44 249 ARG A N 1
ATOM 1888 C CA . ARG A 1 249 ? 0.823 0.223 -24.536 1.00 97.44 249 ARG A CA 1
ATOM 1889 C C . ARG A 1 249 ? 0.030 0.197 -23.235 1.00 97.44 249 ARG A C 1
ATOM 1891 O O . ARG A 1 249 ? 0.545 -0.309 -22.241 1.00 97.44 249 ARG A O 1
ATOM 1898 N N . LYS A 1 250 ? -1.212 0.690 -23.243 1.00 97.12 250 LYS A N 1
ATOM 1899 C CA . LYS A 1 250 ? -2.110 0.628 -22.082 1.00 97.12 250 LYS A CA 1
ATOM 1900 C C . LYS A 1 250 ? -2.377 -0.817 -21.667 1.00 97.12 250 LYS A C 1
ATOM 1902 O O . LYS A 1 250 ? -2.237 -1.114 -20.490 1.00 97.12 250 LYS A O 1
ATOM 1907 N N . SER A 1 251 ? -2.660 -1.722 -22.607 1.00 96.81 251 SER A N 1
ATOM 1908 C CA . SER A 1 251 ? -2.884 -3.144 -22.311 1.00 96.81 251 SER A CA 1
ATOM 1909 C C . SER A 1 251 ? -1.641 -3.819 -21.725 1.00 96.81 251 SER A C 1
ATOM 1911 O O . SER A 1 251 ? -1.747 -4.559 -20.750 1.00 96.81 251 SER A O 1
ATOM 1913 N N . CYS A 1 252 ? -0.453 -3.507 -22.250 1.00 97.81 252 CYS A N 1
ATOM 1914 C CA . CYS A 1 252 ? 0.809 -3.985 -21.692 1.00 97.81 252 CYS A CA 1
ATOM 1915 C C . CYS A 1 252 ? 1.027 -3.483 -20.257 1.00 97.81 252 CYS A C 1
ATOM 1917 O O . CYS A 1 252 ? 1.361 -4.275 -19.376 1.00 97.81 252 CYS A O 1
ATOM 1919 N N . CYS A 1 253 ? 0.798 -2.190 -19.998 1.00 97.50 253 CYS A N 1
ATOM 1920 C CA . CYS A 1 253 ? 0.869 -1.630 -18.648 1.00 97.50 253 CYS A CA 1
ATOM 1921 C C . CYS A 1 253 ? -0.187 -2.234 -17.716 1.00 97.50 253 CYS A C 1
ATOM 1923 O O . CYS A 1 253 ? 0.116 -2.501 -16.558 1.00 97.50 253 CYS A O 1
ATOM 1925 N N . GLU A 1 254 ? -1.396 -2.481 -18.205 1.00 97.69 254 GLU A N 1
ATOM 1926 C CA . GLU A 1 254 ? -2.476 -3.070 -17.419 1.00 97.69 254 GLU A CA 1
ATOM 1927 C C . GLU A 1 254 ? -2.075 -4.454 -16.889 1.00 97.69 254 GLU A C 1
ATOM 1929 O O . GLU A 1 254 ? -2.068 -4.681 -15.679 1.00 97.69 254 GLU A O 1
ATOM 1934 N N . VAL A 1 255 ? -1.632 -5.338 -17.789 1.00 97.81 255 VAL A N 1
ATOM 1935 C CA . VAL A 1 255 ? -1.224 -6.716 -17.466 1.00 97.81 255 VAL A CA 1
ATOM 1936 C C . VAL A 1 255 ? 0.066 -6.753 -16.646 1.00 97.81 255 VAL A C 1
ATOM 1938 O O . VAL A 1 255 ? 0.152 -7.460 -15.645 1.00 97.81 255 VAL A O 1
ATOM 1941 N N . ARG A 1 256 ? 1.095 -5.996 -17.051 1.00 98.12 256 ARG A N 1
ATOM 1942 C CA . ARG A 1 256 ? 2.428 -6.096 -16.433 1.00 98.12 256 ARG A CA 1
ATOM 1943 C C . ARG A 1 256 ? 2.606 -5.246 -15.179 1.00 98.12 256 ARG A C 1
ATOM 1945 O O . ARG A 1 256 ? 3.506 -5.536 -14.400 1.00 98.12 256 ARG A O 1
ATOM 1952 N N . LYS A 1 257 ? 1.799 -4.196 -14.992 1.00 97.38 257 LYS A N 1
ATOM 1953 C CA . LYS A 1 257 ? 1.973 -3.214 -13.908 1.00 97.38 257 LYS A CA 1
ATOM 1954 C C . LYS A 1 257 ? 0.718 -3.038 -13.060 1.00 97.38 257 LYS A C 1
ATOM 1956 O O . LYS A 1 257 ? 0.801 -3.183 -11.846 1.00 97.38 257 LYS A O 1
ATOM 1961 N N . VAL A 1 258 ? -0.428 -2.725 -13.661 1.00 96.94 258 VAL A N 1
ATOM 1962 C CA . VAL A 1 258 ? -1.620 -2.299 -12.904 1.00 96.94 258 VAL A CA 1
ATOM 1963 C C . VAL A 1 258 ? -2.260 -3.457 -12.142 1.00 96.94 258 VAL A C 1
ATOM 1965 O O . VAL A 1 258 ? -2.454 -3.346 -10.932 1.00 96.94 258 VAL A O 1
ATOM 1968 N N . ARG A 1 259 ? -2.540 -4.590 -12.796 1.00 96.44 259 ARG A N 1
ATOM 1969 C CA . ARG A 1 259 ? -3.122 -5.763 -12.118 1.00 96.44 259 ARG A CA 1
ATOM 1970 C C . ARG A 1 259 ? -2.199 -6.325 -11.027 1.00 96.44 259 ARG A C 1
ATOM 1972 O O . ARG A 1 259 ? -2.687 -6.545 -9.915 1.00 96.44 259 ARG A O 1
ATOM 1979 N N . PRO A 1 260 ? -0.877 -6.485 -11.258 1.00 97.25 260 PRO A N 1
ATOM 1980 C CA . PRO A 1 260 ? 0.044 -6.927 -10.212 1.00 97.25 260 PRO A CA 1
ATOM 1981 C C . PRO A 1 260 ? 0.135 -5.937 -9.046 1.00 97.25 260 PRO A C 1
ATOM 1983 O O . PRO A 1 260 ? 0.142 -6.369 -7.895 1.00 97.25 260 PRO A O 1
ATOM 1986 N N . LEU A 1 261 ? 0.130 -4.626 -9.321 1.00 96.62 261 LEU A N 1
ATOM 1987 C CA . LEU A 1 261 ? 0.070 -3.589 -8.288 1.00 96.62 261 LEU A CA 1
ATOM 1988 C C . LEU A 1 261 ? -1.191 -3.715 -7.439 1.00 96.62 261 LEU A C 1
ATOM 1990 O O . LEU A 1 261 ? -1.099 -3.766 -6.217 1.00 96.62 261 LEU A O 1
ATOM 1994 N N . ASN A 1 262 ? -2.362 -3.798 -8.071 1.00 93.88 262 ASN A N 1
ATOM 1995 C CA . ASN A 1 262 ? -3.625 -3.909 -7.348 1.00 93.88 262 ASN A CA 1
ATOM 1996 C C . ASN A 1 262 ? -3.629 -5.154 -6.452 1.00 93.88 262 ASN A C 1
ATOM 1998 O O . ASN A 1 262 ? -3.999 -5.052 -5.287 1.00 93.88 262 ASN A O 1
ATOM 2002 N N . ARG A 1 263 ? -3.125 -6.295 -6.943 1.00 93.44 263 ARG A N 1
ATOM 2003 C CA . ARG A 1 263 ? -2.941 -7.510 -6.135 1.00 93.44 263 ARG A CA 1
ATOM 2004 C C . ARG A 1 263 ? -1.971 -7.298 -4.968 1.00 93.44 263 ARG A C 1
ATOM 2006 O O . ARG A 1 263 ? -2.247 -7.748 -3.865 1.00 93.44 263 ARG A O 1
ATOM 2013 N N . ALA A 1 264 ? -0.856 -6.600 -5.177 1.00 91.12 264 ALA A N 1
ATOM 2014 C CA . ALA A 1 264 ? 0.104 -6.303 -4.112 1.00 91.12 264 ALA A CA 1
ATOM 2015 C C . ALA A 1 264 ? -0.448 -5.354 -3.038 1.00 91.12 264 ALA A C 1
ATOM 2017 O O . ALA A 1 264 ? -0.017 -5.427 -1.890 1.00 91.12 264 ALA A O 1
ATOM 2018 N N . LEU A 1 265 ? -1.401 -4.489 -3.394 1.00 91.00 265 LEU A N 1
ATOM 2019 C CA . LEU A 1 265 ? -2.062 -3.557 -2.478 1.00 91.00 265 LEU A CA 1
ATOM 2020 C C . LEU A 1 265 ? -3.287 -4.160 -1.774 1.00 91.00 265 LEU A C 1
ATOM 2022 O O . LEU A 1 265 ? -3.770 -3.579 -0.806 1.00 91.00 265 LEU A O 1
ATOM 2026 N N . GLN A 1 266 ? -3.786 -5.328 -2.198 1.00 86.56 266 GLN A N 1
ATOM 2027 C CA . GLN A 1 266 ? -4.955 -5.963 -1.577 1.00 86.56 266 GLN A CA 1
ATOM 2028 C C . GLN A 1 266 ? -4.751 -6.158 -0.070 1.00 86.56 266 GLN A C 1
ATOM 2030 O O . GLN A 1 266 ? -3.804 -6.819 0.357 1.00 86.56 266 GLN A O 1
ATOM 2035 N N . GLY A 1 267 ? -5.641 -5.578 0.737 1.00 80.56 267 GLY A N 1
ATOM 2036 C CA . GLY A 1 267 ? -5.601 -5.654 2.200 1.00 80.56 267 GLY A CA 1
ATOM 2037 C C . GLY A 1 267 ? -4.645 -4.669 2.886 1.00 80.56 267 GLY A C 1
ATOM 2038 O O . GLY A 1 267 ? -4.611 -4.645 4.114 1.00 80.56 267 GLY A O 1
ATOM 2039 N N . ALA A 1 268 ? -3.894 -3.851 2.142 1.00 87.06 268 ALA A N 1
ATOM 2040 C CA . ALA A 1 268 ? -3.100 -2.775 2.729 1.00 87.06 268 ALA A CA 1
ATOM 2041 C C . ALA A 1 268 ? -4.005 -1.642 3.241 1.00 87.06 268 ALA A C 1
ATOM 2043 O O . ALA A 1 268 ? -5.025 -1.333 2.629 1.00 87.06 268 ALA A O 1
ATOM 2044 N N . GLN A 1 269 ? -3.620 -1.028 4.359 1.00 86.62 269 GLN A N 1
ATOM 2045 C CA . GLN A 1 269 ? -4.276 0.155 4.932 1.00 86.62 269 GLN A CA 1
ATOM 2046 C C . GLN A 1 269 ? -3.546 1.452 4.549 1.00 86.62 269 GLN A C 1
ATOM 2048 O O . GLN A 1 269 ? -4.161 2.517 4.479 1.00 86.62 269 GLN A O 1
ATOM 2053 N N . GLY A 1 270 ? -2.249 1.349 4.242 1.00 91.81 270 GLY A N 1
ATOM 2054 C CA . GLY A 1 270 ? -1.415 2.446 3.759 1.00 91.81 270 GLY A CA 1
ATOM 2055 C C . GLY A 1 270 ? -0.635 2.066 2.505 1.00 91.81 270 GLY A C 1
ATOM 2056 O O . GLY A 1 270 ? -0.242 0.910 2.346 1.00 91.81 270 GLY A O 1
ATOM 2057 N N . TRP A 1 271 ? -0.383 3.037 1.631 1.00 95.81 271 TRP A N 1
ATOM 2058 C CA . TRP A 1 271 ? 0.453 2.879 0.444 1.00 95.81 271 TRP A CA 1
ATOM 2059 C C . TRP A 1 271 ? 1.466 4.019 0.328 1.00 95.81 271 TRP A C 1
ATOM 2061 O O . TRP A 1 271 ? 1.107 5.135 -0.030 1.00 95.81 271 TRP A O 1
ATOM 2071 N N . ILE A 1 272 ? 2.738 3.735 0.598 1.00 97.00 272 ILE A N 1
ATOM 2072 C CA . ILE A 1 272 ? 3.841 4.687 0.448 1.00 97.00 272 ILE A CA 1
ATOM 2073 C C . ILE A 1 272 ? 4.330 4.698 -1.010 1.00 97.00 272 ILE A C 1
ATOM 2075 O O . ILE A 1 272 ? 4.510 3.641 -1.624 1.00 97.00 272 ILE A O 1
ATOM 2079 N N . THR A 1 273 ? 4.582 5.896 -1.544 1.00 95.62 273 THR A N 1
ATOM 2080 C CA . THR A 1 273 ? 5.138 6.140 -2.886 1.00 95.62 273 THR A CA 1
ATOM 2081 C C . THR A 1 273 ? 6.209 7.238 -2.861 1.00 95.62 273 THR A C 1
ATOM 2083 O O . THR A 1 273 ? 6.141 8.142 -2.030 1.00 95.62 273 THR A O 1
ATOM 2086 N N . GLY A 1 274 ? 7.166 7.208 -3.794 1.00 92.56 274 GLY A N 1
ATOM 2087 C CA . GLY A 1 274 ? 8.167 8.269 -3.998 1.00 92.56 274 GLY A CA 1
ATOM 2088 C C . GLY A 1 274 ? 7.704 9.460 -4.843 1.00 92.56 274 GLY A C 1
ATOM 2089 O O . GLY A 1 274 ? 8.511 10.058 -5.553 1.00 92.56 274 GLY A O 1
ATOM 2090 N N . LEU A 1 275 ? 6.408 9.795 -4.839 1.00 89.69 275 LEU A N 1
ATOM 2091 C CA . LEU A 1 275 ? 5.901 10.944 -5.595 1.00 89.69 275 LEU A CA 1
ATOM 2092 C C . LEU A 1 275 ? 6.350 12.271 -4.970 1.00 89.69 275 LEU A C 1
ATOM 2094 O O . LEU A 1 275 ? 6.284 12.453 -3.755 1.00 89.69 275 LEU A O 1
ATOM 2098 N N . ARG A 1 276 ? 6.752 13.215 -5.830 1.00 91.38 276 ARG A N 1
ATOM 2099 C CA . ARG A 1 276 ? 7.172 14.573 -5.456 1.00 91.38 276 ARG A CA 1
ATOM 2100 C C . ARG A 1 276 ? 6.485 15.627 -6.317 1.00 91.38 276 ARG A C 1
ATOM 2102 O O . ARG A 1 276 ? 6.200 15.372 -7.492 1.00 91.38 276 ARG A O 1
ATOM 2109 N N . ARG A 1 277 ? 6.266 16.821 -5.757 1.00 87.50 277 ARG A N 1
ATOM 2110 C CA . ARG A 1 277 ? 5.662 17.958 -6.477 1.00 87.50 277 ARG A CA 1
ATOM 2111 C C . ARG A 1 277 ? 6.541 18.469 -7.617 1.00 87.50 277 ARG A C 1
ATOM 2113 O O . ARG A 1 277 ? 6.030 18.811 -8.678 1.00 87.50 277 ARG A O 1
ATOM 2120 N N . ASP A 1 278 ? 7.856 18.420 -7.424 1.00 82.06 278 ASP A N 1
ATOM 2121 C CA . ASP A 1 278 ? 8.869 18.932 -8.360 1.00 82.06 278 ASP A CA 1
ATOM 2122 C C . ASP A 1 278 ? 9.016 18.085 -9.647 1.00 82.06 278 ASP A C 1
ATOM 2124 O O . ASP A 1 278 ? 9.595 18.517 -10.636 1.00 82.06 278 ASP A O 1
ATOM 2128 N N . GLN A 1 279 ? 8.444 16.872 -9.689 1.00 75.56 279 GLN A N 1
ATOM 2129 C CA . GLN A 1 279 ? 8.605 15.954 -10.828 1.00 75.56 279 GLN A CA 1
ATOM 2130 C C . GLN A 1 279 ? 7.809 16.361 -12.082 1.00 75.56 279 GLN A C 1
ATOM 2132 O O . GLN A 1 279 ? 8.144 15.935 -13.188 1.00 75.56 279 GLN A O 1
ATOM 2137 N N . SER A 1 280 ? 6.709 17.112 -11.944 1.00 74.69 280 SER A N 1
ATOM 2138 C CA . SER A 1 280 ? 5.930 17.609 -13.091 1.00 74.69 280 SER A CA 1
ATOM 2139 C C . SER A 1 280 ? 4.916 18.671 -12.668 1.00 74.69 280 SER A C 1
ATOM 2141 O O . SER A 1 280 ? 4.372 18.580 -11.572 1.00 74.69 280 SER A O 1
ATOM 2143 N N . GLN A 1 281 ? 4.527 19.572 -13.578 1.00 65.25 281 GLN A N 1
ATOM 2144 C CA . GLN A 1 281 ? 3.474 20.570 -13.313 1.00 65.25 281 GLN A CA 1
ATOM 2145 C C . GLN A 1 281 ? 2.145 19.952 -12.842 1.00 65.25 281 GLN A C 1
ATOM 2147 O O . GLN A 1 281 ? 1.470 20.521 -11.994 1.00 65.25 281 GLN A O 1
ATOM 2152 N N . ALA A 1 282 ? 1.789 18.755 -13.323 1.00 62.00 282 ALA A N 1
ATOM 2153 C CA . ALA A 1 282 ? 0.574 18.047 -12.909 1.00 62.00 282 ALA A CA 1
ATOM 2154 C C . ALA A 1 282 ? 0.615 17.518 -11.460 1.00 62.00 282 ALA A C 1
ATOM 2156 O O . ALA A 1 282 ? -0.370 16.955 -10.989 1.00 62.00 282 ALA A O 1
ATOM 2157 N N . ARG A 1 283 ? 1.757 17.640 -10.771 1.00 75.06 283 ARG A N 1
ATOM 2158 C CA . ARG A 1 283 ? 1.982 17.140 -9.408 1.00 75.06 283 ARG A CA 1
ATOM 2159 C C . ARG A 1 283 ? 2.222 18.252 -8.390 1.00 75.06 283 ARG A C 1
ATOM 2161 O O . ARG A 1 283 ? 2.461 17.928 -7.234 1.00 75.06 283 ARG A O 1
ATOM 2168 N N . ALA A 1 284 ? 2.128 19.522 -8.792 1.00 77.31 284 ALA A N 1
ATOM 2169 C CA . ALA A 1 284 ? 2.459 20.673 -7.949 1.00 77.31 284 ALA A CA 1
ATOM 2170 C C . ALA A 1 284 ? 1.718 20.686 -6.597 1.00 77.31 284 ALA A C 1
ATOM 2172 O O . ALA A 1 284 ? 2.295 21.096 -5.596 1.00 77.31 284 ALA A O 1
ATOM 2173 N N . ASP A 1 285 ? 0.496 20.149 -6.558 1.00 81.88 285 ASP A N 1
ATOM 2174 C CA . ASP A 1 285 ? -0.369 20.157 -5.374 1.00 81.88 285 ASP A CA 1
ATOM 2175 C C . ASP A 1 285 ? -0.522 18.776 -4.714 1.00 81.88 285 ASP A C 1
ATOM 2177 O O . ASP A 1 285 ? -1.458 18.557 -3.948 1.00 81.88 285 ASP A O 1
ATOM 2181 N N . VAL A 1 286 ? 0.365 17.812 -5.005 1.00 84.88 286 VAL A N 1
ATOM 2182 C CA . VAL A 1 286 ? 0.273 16.471 -4.399 1.00 84.88 286 VAL A CA 1
ATOM 2183 C C . VAL A 1 286 ? 0.402 16.583 -2.869 1.00 84.88 286 VAL A C 1
ATOM 2185 O O . VAL A 1 286 ? 1.415 17.104 -2.380 1.00 84.88 286 VAL A O 1
ATOM 2188 N N . PRO A 1 287 ? -0.592 16.115 -2.092 1.00 92.94 287 PRO A N 1
ATOM 2189 C CA . PRO A 1 287 ? -0.498 16.074 -0.638 1.00 92.94 287 PRO A CA 1
ATOM 2190 C C . PRO A 1 287 ? 0.494 14.992 -0.188 1.00 92.94 287 PRO A C 1
ATOM 2192 O O . PRO A 1 287 ? 0.806 14.050 -0.923 1.00 92.94 287 PRO A O 1
ATOM 2195 N N . MET A 1 288 ? 0.994 15.114 1.039 1.00 94.88 288 MET A N 1
ATOM 2196 C CA . MET A 1 288 ? 1.801 14.064 1.657 1.00 94.88 288 MET A CA 1
ATOM 2197 C C . MET A 1 288 ? 0.955 12.853 2.026 1.00 94.88 288 MET A C 1
ATOM 2199 O O . MET A 1 288 ? 1.476 11.743 1.990 1.00 94.88 288 MET A O 1
ATOM 2203 N N . ALA A 1 289 ? -0.327 13.031 2.349 1.00 96.00 289 ALA A N 1
ATOM 2204 C CA . ALA A 1 289 ? -1.263 11.928 2.533 1.00 96.00 289 ALA A CA 1
ATOM 2205 C C . ALA A 1 289 ? -2.640 12.235 1.928 1.00 96.00 289 ALA A C 1
ATOM 2207 O O . ALA A 1 289 ? -3.200 13.313 2.105 1.00 96.00 289 ALA A O 1
ATOM 2208 N N . GLU A 1 290 ? -3.212 11.256 1.232 1.00 95.31 290 GLU A N 1
ATOM 2209 C CA . GLU A 1 290 ? -4.538 11.337 0.621 1.00 95.31 290 GLU A CA 1
ATOM 2210 C C . GLU A 1 290 ? -5.302 10.021 0.769 1.00 95.31 290 GLU A C 1
ATOM 2212 O O . GLU A 1 290 ? -4.723 8.942 0.897 1.00 95.31 290 GLU A O 1
ATOM 2217 N N . TRP A 1 291 ? -6.629 10.105 0.742 1.00 93.94 291 TRP A N 1
ATOM 2218 C CA . TRP A 1 291 ? -7.484 8.925 0.699 1.00 93.94 291 TRP A CA 1
ATOM 2219 C C . TRP A 1 291 ? -7.650 8.450 -0.745 1.00 93.94 291 TRP A C 1
ATOM 2221 O O . TRP A 1 291 ? -8.215 9.165 -1.571 1.00 93.94 291 TRP A O 1
ATOM 2231 N N . ASP A 1 292 ? -7.180 7.238 -1.045 1.00 92.38 292 ASP A N 1
ATOM 2232 C CA . ASP A 1 292 ? -7.441 6.574 -2.323 1.00 92.38 292 ASP A CA 1
ATOM 2233 C C . ASP A 1 292 ? -8.763 5.811 -2.206 1.00 92.38 292 ASP A C 1
ATOM 2235 O O . ASP A 1 292 ? -8.807 4.662 -1.760 1.00 92.38 292 ASP A O 1
ATOM 2239 N N . GLU A 1 293 ? -9.855 6.467 -2.594 1.00 87.19 293 GLU A N 1
ATOM 2240 C CA . GLU A 1 293 ? -11.207 5.911 -2.508 1.00 87.19 293 GLU A CA 1
ATOM 2241 C C . GLU A 1 293 ? -11.386 4.661 -3.384 1.00 87.19 293 GLU A C 1
ATOM 2243 O O . GLU A 1 293 ? -12.096 3.731 -3.003 1.00 87.19 293 GLU A O 1
ATOM 2248 N N . ALA A 1 294 ? -10.675 4.585 -4.515 1.00 86.69 294 ALA A N 1
ATOM 2249 C CA . ALA A 1 294 ? -10.736 3.440 -5.419 1.00 86.69 294 ALA A CA 1
ATOM 2250 C C . ALA A 1 294 ? -10.095 2.181 -4.814 1.00 86.69 294 ALA A C 1
ATOM 2252 O O . ALA A 1 294 ? -10.505 1.064 -5.134 1.00 86.69 294 ALA A O 1
ATOM 2253 N N . ARG A 1 295 ? -9.085 2.345 -3.950 1.00 86.06 295 ARG A N 1
ATOM 2254 C CA . ARG A 1 295 ? -8.379 1.233 -3.285 1.00 86.06 295 ARG A CA 1
ATOM 2255 C C . ARG A 1 295 ? -8.760 1.044 -1.821 1.00 86.06 295 ARG A C 1
ATOM 2257 O O . ARG A 1 295 ? -8.465 -0.009 -1.261 1.00 86.06 295 ARG A O 1
ATOM 2264 N N . GLY A 1 296 ? -9.424 2.024 -1.216 1.00 88.94 296 GLY A N 1
ATOM 2265 C CA . GLY A 1 296 ? -9.822 2.004 0.186 1.00 88.94 296 GLY A CA 1
ATOM 2266 C C . GLY A 1 296 ? -8.636 2.040 1.154 1.00 88.94 296 GLY A C 1
ATOM 2267 O O . GLY A 1 296 ? -8.660 1.320 2.150 1.00 88.94 296 GLY A O 1
ATOM 2268 N N . LEU A 1 297 ? -7.603 2.835 0.853 1.00 91.56 297 LEU A N 1
ATOM 2269 C CA . LEU A 1 297 ? -6.386 2.971 1.666 1.00 91.56 297 LEU A CA 1
ATOM 2270 C C . LEU A 1 297 ? -5.888 4.422 1.715 1.00 91.56 297 LEU A C 1
ATOM 2272 O O . LEU A 1 297 ? -6.272 5.248 0.885 1.00 91.56 297 LEU A O 1
ATOM 2276 N N . ILE A 1 298 ? -5.009 4.739 2.670 1.00 94.00 298 ILE A N 1
ATOM 2277 C CA . ILE A 1 298 ? -4.315 6.035 2.696 1.00 94.00 298 ILE A CA 1
ATOM 2278 C C . ILE A 1 298 ? -3.068 5.938 1.820 1.00 94.00 298 ILE A C 1
ATOM 2280 O O . ILE A 1 298 ? -2.147 5.175 2.109 1.00 94.00 298 ILE A O 1
ATOM 2284 N N . LYS A 1 299 ? -3.017 6.729 0.755 1.00 96.25 299 LYS A N 1
ATOM 2285 C CA . LYS A 1 299 ? -1.829 6.874 -0.078 1.00 96.25 299 LYS A CA 1
ATOM 2286 C C . LYS A 1 299 ? -0.952 7.984 0.488 1.00 96.25 299 LYS A C 1
ATOM 2288 O O . LYS A 1 299 ? -1.438 9.063 0.805 1.00 96.25 299 LYS A O 1
ATOM 2293 N N . VAL A 1 300 ? 0.339 7.709 0.614 1.00 96.44 300 VAL A N 1
ATOM 2294 C CA . VAL A 1 300 ? 1.307 8.572 1.284 1.00 96.44 300 VAL A CA 1
ATOM 2295 C C . VAL A 1 300 ? 2.494 8.840 0.362 1.00 96.44 300 VAL A C 1
ATOM 2297 O O . VAL A 1 300 ? 3.053 7.926 -0.248 1.00 96.44 300 VAL A O 1
ATOM 2300 N N . SER A 1 301 ? 2.896 10.102 0.285 1.00 96.50 301 SER A N 1
ATOM 2301 C CA . SER A 1 301 ? 4.037 10.608 -0.477 1.00 96.50 301 SER A CA 1
ATOM 2302 C C . SER A 1 301 ? 4.967 11.358 0.488 1.00 96.50 301 SER A C 1
ATOM 2304 O O . SER A 1 301 ? 4.892 12.583 0.586 1.00 96.50 301 SER A O 1
ATOM 2306 N N . PRO A 1 302 ? 5.837 10.657 1.247 1.00 96.38 302 PRO A N 1
ATOM 2307 C CA . PRO A 1 302 ? 6.610 11.258 2.342 1.00 96.38 302 PRO A CA 1
ATOM 2308 C C . PRO A 1 302 ? 7.607 12.330 1.895 1.00 96.38 302 PRO A C 1
ATOM 2310 O O . PRO A 1 302 ? 8.107 13.073 2.731 1.00 96.38 302 PRO A O 1
ATOM 2313 N N . LEU A 1 303 ? 7.914 12.377 0.598 1.00 95.88 303 LEU A N 1
ATOM 2314 C CA . LEU A 1 303 ? 8.831 13.327 -0.027 1.00 95.88 303 LEU A CA 1
ATOM 2315 C C . LEU A 1 303 ? 8.100 14.416 -0.824 1.00 95.88 303 LEU A C 1
ATOM 2317 O O . LEU A 1 303 ? 8.750 15.119 -1.589 1.00 95.88 303 LEU A O 1
ATOM 2321 N N . ALA A 1 304 ? 6.769 14.544 -0.713 1.00 94.88 304 ALA A N 1
ATOM 2322 C CA . ALA A 1 304 ? 5.975 15.390 -1.612 1.00 94.88 304 ALA A CA 1
ATOM 2323 C C . ALA A 1 304 ? 6.526 16.822 -1.761 1.00 94.88 304 ALA A C 1
ATOM 2325 O O . ALA A 1 304 ? 6.476 17.390 -2.850 1.00 94.88 304 ALA A O 1
ATOM 2326 N N . ASP A 1 305 ? 7.068 17.382 -0.683 1.00 94.25 305 ASP A N 1
ATOM 2327 C CA . ASP A 1 305 ? 7.635 18.726 -0.560 1.00 94.25 305 ASP A CA 1
ATOM 2328 C C . ASP A 1 305 ? 9.149 18.830 -0.816 1.00 94.25 305 ASP A C 1
ATOM 2330 O O . ASP A 1 305 ? 9.673 19.940 -0.793 1.00 94.25 305 ASP A O 1
ATOM 2334 N N . TRP A 1 306 ? 9.861 17.726 -1.059 1.00 94.50 306 TRP A N 1
ATOM 2335 C CA . TRP A 1 306 ? 11.307 17.766 -1.287 1.00 94.50 306 TRP A CA 1
ATOM 2336 C C . TRP A 1 306 ? 11.657 18.231 -2.705 1.00 94.50 306 TRP A C 1
ATOM 2338 O O . TRP A 1 306 ? 11.066 17.774 -3.693 1.00 94.50 306 TRP A O 1
ATOM 2348 N N . SER A 1 307 ? 12.677 19.084 -2.806 1.00 93.12 307 SER A N 1
ATOM 2349 C CA . SER A 1 307 ? 13.352 19.457 -4.053 1.00 93.12 307 SER A CA 1
ATOM 2350 C C . SER A 1 307 ? 14.393 18.417 -4.479 1.00 93.12 307 SER A C 1
ATOM 2352 O O . SER A 1 307 ? 14.788 17.540 -3.700 1.00 93.12 307 SER A O 1
ATOM 2354 N N . ASP A 1 308 ? 14.861 18.514 -5.726 1.00 91.50 308 ASP A N 1
ATOM 2355 C CA . ASP A 1 308 ? 15.911 17.621 -6.234 1.00 91.50 308 ASP A CA 1
ATOM 2356 C C . ASP A 1 308 ? 17.210 17.774 -5.437 1.00 91.50 308 ASP A C 1
ATOM 2358 O O . ASP A 1 308 ? 17.907 16.795 -5.167 1.00 91.50 308 ASP A O 1
ATOM 2362 N N . GLU A 1 309 ? 17.519 18.995 -5.002 1.00 93.88 309 GLU A N 1
ATOM 2363 C CA . GLU A 1 309 ? 18.686 19.283 -4.171 1.00 93.88 309 GLU A CA 1
ATOM 2364 C C . GLU A 1 309 ? 18.601 18.573 -2.813 1.00 93.88 309 GLU A C 1
ATOM 2366 O O . GLU A 1 309 ? 19.585 17.977 -2.373 1.00 93.88 309 GLU A O 1
ATOM 2371 N N . GLN A 1 310 ? 17.425 18.560 -2.173 1.00 95.06 310 GLN A N 1
ATOM 2372 C CA . GLN A 1 310 ? 17.219 17.869 -0.894 1.00 95.06 310 GLN A CA 1
ATOM 2373 C C . GLN A 1 310 ? 17.369 16.349 -1.035 1.00 95.06 310 GLN A C 1
ATOM 2375 O O . GLN A 1 310 ? 18.025 15.719 -0.203 1.00 95.06 310 GLN A O 1
ATOM 2380 N N . VAL A 1 311 ? 16.817 15.760 -2.103 1.00 94.75 311 VAL A N 1
ATOM 2381 C CA . VAL A 1 311 ? 16.958 14.321 -2.394 1.00 94.75 311 VAL A CA 1
ATOM 2382 C C . VAL A 1 311 ? 18.427 13.946 -2.590 1.00 94.75 311 VAL A C 1
ATOM 2384 O O . VAL A 1 311 ? 18.918 13.033 -1.923 1.00 94.75 311 VAL A O 1
ATOM 2387 N N . ASN A 1 312 ? 19.150 14.674 -3.444 1.00 94.94 312 ASN A N 1
ATOM 2388 C CA . ASN A 1 312 ? 20.566 14.405 -3.707 1.00 94.94 312 ASN A CA 1
ATOM 2389 C C . ASN A 1 312 ? 21.436 14.620 -2.460 1.00 94.94 312 ASN A C 1
ATOM 2391 O O . ASN A 1 312 ? 22.249 13.761 -2.119 1.00 94.94 312 ASN A O 1
ATOM 2395 N N . SER A 1 313 ? 21.197 15.700 -1.709 1.00 95.25 313 SER A N 1
ATOM 2396 C CA . SER A 1 313 ? 21.901 15.962 -0.447 1.00 95.25 313 SER A CA 1
ATOM 2397 C C . SER A 1 313 ? 21.689 14.832 0.563 1.00 95.25 313 SER A C 1
ATOM 2399 O O . SER A 1 313 ? 22.623 14.413 1.249 1.00 95.25 313 SER A O 1
ATOM 2401 N N . TYR A 1 314 ? 20.469 14.287 0.648 1.00 95.50 314 TYR A N 1
ATOM 2402 C CA . TYR A 1 314 ? 20.185 13.153 1.524 1.00 95.50 314 TYR A CA 1
ATOM 2403 C C . TYR A 1 314 ? 20.911 11.881 1.076 1.00 95.50 314 TYR A C 1
ATOM 2405 O O . TYR A 1 314 ? 21.427 11.153 1.931 1.00 95.50 314 TYR A O 1
ATOM 2413 N N . ILE A 1 315 ? 20.960 11.615 -0.235 1.00 95.50 315 ILE A N 1
ATOM 2414 C CA . ILE A 1 315 ? 21.676 10.472 -0.820 1.00 95.50 315 ILE A CA 1
ATOM 2415 C C . ILE A 1 315 ? 23.150 10.504 -0.423 1.00 95.50 315 ILE A C 1
ATOM 2417 O O . ILE A 1 315 ? 23.652 9.521 0.131 1.00 95.50 315 ILE A O 1
ATOM 2421 N N . GLU A 1 316 ? 23.809 11.643 -0.635 1.00 94.56 316 GLU A N 1
ATOM 2422 C CA . GLU A 1 316 ? 25.222 11.838 -0.308 1.00 94.56 316 GLU A CA 1
ATOM 2423 C C . GLU A 1 316 ? 25.471 11.686 1.197 1.00 94.56 316 GLU A C 1
ATOM 2425 O O . GLU A 1 316 ? 26.311 10.885 1.619 1.00 94.56 316 GLU A O 1
ATOM 2430 N N . ALA A 1 317 ? 24.681 12.379 2.023 1.00 94.50 317 ALA A N 1
ATOM 2431 C CA . ALA A 1 317 ? 24.849 12.385 3.475 1.00 94.50 317 ALA A CA 1
ATOM 2432 C C . ALA A 1 317 ? 24.584 11.020 4.135 1.00 94.50 317 ALA A C 1
ATOM 2434 O O . ALA A 1 317 ? 25.121 10.735 5.208 1.00 94.50 317 ALA A O 1
ATOM 2435 N N . ASN A 1 318 ? 23.751 10.166 3.528 1.00 92.31 318 ASN A N 1
ATOM 2436 C CA . ASN A 1 318 ? 23.338 8.888 4.118 1.00 92.31 318 ASN A CA 1
ATOM 2437 C C . ASN A 1 318 ? 23.885 7.655 3.387 1.00 92.31 318 ASN A C 1
ATOM 2439 O O . ASN A 1 318 ? 23.552 6.531 3.797 1.00 92.31 318 ASN A O 1
ATOM 2443 N N . SER A 1 319 ? 24.716 7.859 2.355 1.00 89.88 319 SER A N 1
ATOM 2444 C CA . SER A 1 319 ? 25.256 6.818 1.469 1.00 89.88 319 SER A CA 1
ATOM 2445 C C . SER A 1 319 ? 24.154 5.863 1.004 1.00 89.88 319 SER A C 1
ATOM 2447 O O . SER A 1 319 ? 24.173 4.661 1.315 1.00 89.88 319 SER A O 1
ATOM 2449 N N . VAL A 1 320 ? 23.136 6.449 0.369 1.00 91.56 320 VAL A N 1
ATOM 2450 C CA . VAL A 1 320 ? 22.025 5.715 -0.246 1.00 91.56 320 VAL A CA 1
ATOM 2451 C C . VAL A 1 320 ? 22.557 4.901 -1.434 1.00 91.56 320 VAL A C 1
ATOM 2453 O O . VAL A 1 320 ? 23.527 5.310 -2.068 1.00 91.56 320 VAL A O 1
ATOM 2456 N N . VAL A 1 321 ? 21.986 3.710 -1.632 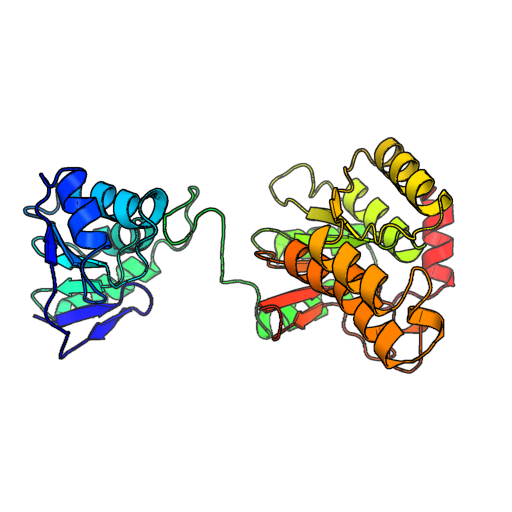1.00 81.12 321 VAL A N 1
ATOM 2457 C CA . VAL A 1 321 ? 22.335 2.757 -2.699 1.00 81.12 321 VAL A CA 1
ATOM 2458 C C . VAL A 1 321 ? 21.475 3.032 -3.916 1.00 81.12 321 VAL A C 1
ATOM 2460 O O . VAL A 1 321 ? 20.270 3.287 -3.703 1.00 81.12 321 VAL A O 1
#